Protein AF-A0A8J7NZN4-F1 (afdb_monomer_lite)

Sequence (279 aa):
MSLPDQCLQKDAGLALEKLKEQHEWELESLRETLKGTWTSEREELLKAHQEAIERLVEEITAKIKTETSVELNASFDDKIKCITEEHTNKTEELQKLHSQEKKTLTDNFKETEASLQGKVDVLTAELQVFNELKQRVKESVLTRDLQRNIKDHGSPGSFWEQELNSLLFVIEMKNERIQNFSKKLLQMEALAEKNLSLEDQVKNLLQQNEDLRLRMEKHQTLIQELSREHTRLQESLEKESLLSQRLNQEKEELLYRLVNGDSLPTFHVSPITPELSPR

Radius of gyration: 79.08 Å; chains: 1; bounding box: 159×32×247 Å

Foldseek 3Di:
DDDDPVVVVVVVVVVVVVVVVVVVVVVVVVVVVVVVVVVVVVVVVVVVVVVVVVVVVVVVVVVCVVVVVVVVVVVVVVVVVVVVVVVVVVVVVVVVVVVVVVVVVVVVVVVVVVVVVVVVVVVVVVVVVVVVLVVCLCVDPLVVVVVVCCVVPNDPDDVVVVVSSVVSSVVSVVVVVVVVVVVVVVVVVVVVVVVVVVVVVVVVVVVVVVVVVVVVVVVVVVVVVVVVVVVVVVVVVVVVVVVVVVVVVVVVVVVVCVVVPPDDDDDDDDDDDDDDDDD

InterPro domains:
  IPR051293 Microtubule-associated tumor suppressor/Coiled-coil domain-containing protein 69 [PTHR24200] (8-274)
  IPR060408 MTUS1/CCDC69, second coiled-coil domain [PF27558] (158-227)

Secondary structure (DSSP, 8-state):
----SHHHHHHHHHHHHHHHHHHHHHHHHHHHHHHHHHHHHHHHHHHHHHHHHHHHHHHHHHHHHHHHHHHHHHHHHHHHHHHHHHHHHHHHHHHHHHHHHHHHHHHHHHHHHHHHHHHHHHHHHHHHHHHHHHHHHHH-HHHHHHHHHHHHH----HHHHHHHHHHHHHHHHHHHHHHHHHHHHHHHHHHHHHHHHHHHHHHHHHHHHHHHHHHHHHHHHHHHHHHHHHHHHHHHHHHHHHHHHHHHHHHHHHHHHHHHT---------PPPP-----

Structure (mmCIF, N/CA/C/O backbone):
data_AF-A0A8J7NZN4-F1
#
_entry.id   AF-A0A8J7NZN4-F1
#
loop_
_atom_site.group_PDB
_atom_site.id
_atom_site.type_symbol
_atom_site.label_atom_id
_atom_site.label_alt_id
_atom_site.label_comp_id
_atom_site.label_asym_id
_atom_site.label_entity_id
_atom_site.label_seq_id
_atom_site.pdbx_PDB_ins_code
_atom_site.Cartn_x
_atom_site.Cartn_y
_atom_site.Cartn_z
_atom_site.occupancy
_atom_site.B_iso_or_equiv
_atom_site.auth_seq_id
_atom_site.auth_comp_id
_atom_site.auth_asym_id
_atom_site.auth_atom_id
_atom_site.pdbx_PDB_model_num
ATOM 1 N N . MET A 1 1 ? -99.771 -14.595 140.339 1.00 38.94 1 MET A N 1
ATOM 2 C CA . MET A 1 1 ? -99.041 -15.755 139.781 1.00 38.94 1 MET A CA 1
ATOM 3 C C . MET A 1 1 ? -98.716 -15.446 138.327 1.00 38.94 1 MET A C 1
ATOM 5 O O . MET A 1 1 ? -99.510 -14.775 137.684 1.00 38.94 1 MET A O 1
ATOM 9 N N . SER A 1 2 ? -97.507 -15.809 137.908 1.00 41.38 2 SER A N 1
ATOM 10 C CA . SER A 1 2 ? -96.714 -15.274 136.790 1.00 41.38 2 SER A CA 1
ATOM 11 C C . SER A 1 2 ? -97.234 -15.489 135.357 1.00 41.38 2 SER A C 1
ATOM 13 O O . SER A 1 2 ? -97.867 -16.501 135.089 1.00 41.38 2 SER A O 1
ATOM 15 N N . LEU A 1 3 ? -96.858 -14.531 134.486 1.00 57.16 3 LEU A N 1
ATOM 16 C CA . LEU A 1 3 ? -96.391 -14.589 133.074 1.00 57.16 3 LEU A CA 1
ATOM 17 C C . LEU A 1 3 ? -96.794 -15.795 132.198 1.00 57.16 3 LEU A C 1
ATOM 19 O O . LEU A 1 3 ? -96.550 -16.936 132.585 1.00 57.16 3 LEU A O 1
ATOM 23 N N . PRO A 1 4 ? -97.240 -15.539 130.946 1.00 48.78 4 PRO A N 1
ATOM 24 C CA . PRO A 1 4 ? -96.305 -15.676 129.815 1.00 48.78 4 PRO A CA 1
ATOM 25 C C . PRO A 1 4 ? -96.606 -14.722 128.629 1.00 48.78 4 PRO A C 1
ATOM 27 O O . PRO A 1 4 ? -97.180 -15.142 127.635 1.00 48.78 4 PRO A O 1
ATOM 30 N N . ASP A 1 5 ? -96.199 -13.449 128.699 1.00 46.75 5 ASP A N 1
ATOM 31 C CA . ASP A 1 5 ? -96.361 -12.486 127.575 1.00 46.75 5 ASP A CA 1
ATOM 32 C C . ASP A 1 5 ? -95.024 -11.856 127.120 1.00 46.75 5 ASP A C 1
ATOM 34 O O . ASP A 1 5 ? -94.876 -11.347 126.015 1.00 46.75 5 ASP A O 1
ATOM 38 N N . GLN A 1 6 ? -93.970 -11.992 127.933 1.00 48.22 6 GLN A N 1
ATOM 39 C CA . GLN A 1 6 ? -92.607 -11.572 127.574 1.00 48.22 6 GLN A CA 1
ATOM 40 C C . GLN A 1 6 ? -91.876 -12.558 126.648 1.00 48.22 6 GLN A C 1
ATOM 42 O O . GLN A 1 6 ? -90.778 -12.245 126.191 1.00 48.22 6 GLN A O 1
ATOM 47 N N . CYS A 1 7 ? -92.450 -13.736 126.374 1.00 50.94 7 CYS A N 1
ATOM 48 C CA . CYS A 1 7 ? -91.851 -14.722 125.469 1.00 50.94 7 CYS A CA 1
ATOM 49 C C . CYS A 1 7 ? -92.127 -14.358 124.000 1.00 50.94 7 CYS A C 1
ATOM 51 O O . CYS A 1 7 ? -91.198 -14.247 123.210 1.00 50.94 7 CYS A O 1
ATOM 53 N N . LEU A 1 8 ? -93.378 -14.024 123.662 1.00 51.06 8 LEU A N 1
ATOM 54 C CA . LEU A 1 8 ? -93.808 -13.793 122.276 1.00 51.06 8 LEU A CA 1
ATOM 55 C C . LEU A 1 8 ? -93.262 -12.487 121.668 1.00 51.06 8 LEU A C 1
ATOM 57 O O . LEU A 1 8 ? -92.951 -12.436 120.479 1.00 51.06 8 LEU A O 1
ATOM 61 N N . GLN A 1 9 ? -93.079 -11.438 122.477 1.00 52.31 9 GLN A N 1
ATOM 62 C CA . GLN A 1 9 ? -92.504 -10.165 122.019 1.00 52.31 9 GLN A CA 1
ATOM 63 C C . GLN A 1 9 ? -90.971 -10.227 121.877 1.00 52.31 9 GLN A C 1
ATOM 65 O O . GLN A 1 9 ? -90.397 -9.540 121.031 1.00 52.31 9 GLN A O 1
ATOM 70 N N . LYS A 1 10 ? -90.313 -11.106 122.651 1.00 56.94 10 LYS A N 1
ATOM 71 C CA . LYS A 1 10 ? -88.909 -11.488 122.443 1.00 56.94 10 LYS A CA 1
ATOM 72 C C . LYS A 1 10 ? -88.744 -12.313 121.171 1.00 56.94 10 LYS A C 1
ATOM 74 O O . LYS A 1 10 ? -87.803 -12.057 120.433 1.00 56.94 10 LYS A O 1
ATOM 79 N N . ASP A 1 11 ? -89.664 -13.235 120.892 1.00 57.44 11 ASP A N 1
ATOM 80 C CA . ASP A 1 11 ? -89.603 -14.113 119.718 1.00 57.44 11 ASP A CA 1
ATOM 81 C C . ASP A 1 11 ? -89.799 -13.349 118.394 1.00 57.44 11 ASP A C 1
ATOM 83 O O . ASP A 1 11 ? -89.070 -13.594 117.434 1.00 57.44 11 ASP A O 1
ATOM 87 N N . ALA A 1 12 ? -90.704 -12.362 118.346 1.00 61.47 12 ALA A N 1
ATOM 88 C CA . ALA A 1 12 ? -90.881 -11.490 117.176 1.00 61.47 12 ALA A CA 1
ATOM 89 C C . ALA A 1 12 ? -89.693 -10.529 116.953 1.00 61.47 12 ALA A C 1
ATOM 91 O O . ALA A 1 12 ? -89.287 -10.304 115.813 1.00 61.47 12 ALA A O 1
ATOM 92 N N . GLY A 1 13 ? -89.101 -9.996 118.032 1.00 68.75 13 GLY A N 1
ATOM 93 C CA . GLY A 1 13 ? -87.879 -9.185 117.965 1.00 68.75 13 GLY A CA 1
ATOM 94 C C . GLY A 1 13 ? -86.652 -9.999 117.539 1.00 68.75 13 GLY A C 1
ATOM 95 O O . GLY A 1 13 ? -85.878 -9.549 116.703 1.00 68.75 13 GLY A O 1
ATOM 96 N N . LEU A 1 14 ? -86.525 -11.234 118.035 1.00 73.12 14 LEU A N 1
ATOM 97 C CA . LEU A 1 14 ? -85.499 -12.193 117.614 1.00 73.12 14 LEU A CA 1
ATOM 98 C C . LEU A 1 14 ? -85.650 -12.596 116.139 1.00 73.12 14 LEU A C 1
ATOM 100 O O . LEU A 1 14 ? -84.645 -12.802 115.467 1.00 73.12 14 LEU A O 1
ATOM 104 N N . ALA A 1 15 ? -86.877 -12.712 115.622 1.00 75.50 15 ALA A N 1
ATOM 105 C CA . ALA A 1 15 ? -87.125 -13.008 114.211 1.00 75.50 15 ALA A CA 1
ATOM 106 C C . ALA A 1 15 ? -86.806 -11.817 113.287 1.00 75.50 15 ALA A C 1
ATOM 108 O O . ALA A 1 15 ? -86.252 -12.021 112.209 1.00 75.50 15 ALA A O 1
ATOM 109 N N . LEU A 1 16 ? -87.113 -10.584 113.711 1.00 79.69 16 LEU A N 1
ATOM 110 C CA . LEU A 1 16 ? -86.772 -9.362 112.975 1.00 79.69 16 LEU A CA 1
ATOM 111 C C . LEU A 1 16 ? -85.255 -9.122 112.942 1.00 79.69 16 LEU A C 1
ATOM 113 O O . LEU A 1 16 ? -84.722 -8.781 111.890 1.00 79.69 16 LEU A O 1
ATOM 117 N N . GLU A 1 17 ? -84.563 -9.341 114.064 1.00 80.50 17 GLU A N 1
ATOM 118 C CA . GLU A 1 17 ? -83.102 -9.220 114.136 1.00 80.50 17 GLU A CA 1
ATOM 119 C C . GLU A 1 17 ? -82.424 -10.286 113.267 1.00 80.50 17 GLU A C 1
ATOM 121 O O . GLU A 1 17 ? -81.554 -9.952 112.474 1.00 80.50 17 GLU A O 1
ATOM 126 N N . LYS A 1 18 ? -82.906 -11.538 113.293 1.00 82.94 18 LYS A N 1
ATOM 127 C CA . LYS A 1 18 ? -82.438 -12.595 112.377 1.00 82.94 18 LYS A CA 1
ATOM 128 C C . LYS A 1 18 ? -82.656 -12.249 110.905 1.00 82.94 18 LYS A C 1
ATOM 130 O O . LYS A 1 18 ? -81.788 -12.522 110.086 1.00 82.94 18 LYS A O 1
ATOM 135 N N . LEU A 1 19 ? -83.801 -11.659 110.551 1.00 85.75 19 LEU A N 1
ATOM 136 C CA . LEU A 1 19 ? -84.081 -11.233 109.174 1.00 85.75 19 LEU A CA 1
ATOM 137 C C . LEU A 1 19 ? -83.163 -10.078 108.746 1.00 85.75 19 LEU A C 1
ATOM 139 O O . LEU A 1 19 ? -82.723 -10.024 107.601 1.00 85.75 19 LEU A O 1
ATOM 143 N N . LYS A 1 20 ? -82.864 -9.159 109.666 1.00 87.31 20 LYS A N 1
ATOM 144 C CA . LYS A 1 20 ? -81.938 -8.050 109.441 1.00 87.31 20 LYS A CA 1
ATOM 145 C C . LYS A 1 20 ? -80.501 -8.546 109.277 1.00 87.31 20 LYS A C 1
ATOM 147 O O . LYS A 1 20 ? -79.861 -8.161 108.307 1.00 87.31 20 LYS A O 1
ATOM 152 N N . GLU A 1 21 ? -80.038 -9.441 110.147 1.00 87.62 21 GLU A N 1
ATOM 153 C CA . GLU A 1 21 ? -78.744 -10.124 110.017 1.00 87.62 21 GLU A CA 1
ATOM 154 C C . GLU A 1 21 ? -78.655 -10.898 108.696 1.00 87.62 21 GLU A C 1
ATOM 156 O O . GLU A 1 21 ? -77.623 -10.871 108.030 1.00 87.62 21 GLU A O 1
ATOM 161 N N . GLN A 1 22 ? -79.748 -11.541 108.273 1.00 88.50 22 GLN A N 1
ATOM 162 C CA . GLN A 1 22 ? -79.803 -12.261 107.005 1.00 88.50 22 GLN A CA 1
ATOM 163 C C . GLN A 1 22 ? -79.715 -11.321 105.795 1.00 88.50 22 GLN A C 1
ATOM 165 O O . GLN A 1 22 ? -78.926 -11.580 104.893 1.00 88.50 22 GLN A O 1
ATOM 170 N N . HIS A 1 23 ? -80.439 -10.198 105.790 1.00 87.69 23 HIS A N 1
ATOM 171 C CA . HIS A 1 23 ? -80.301 -9.187 104.737 1.00 87.69 23 HIS A CA 1
ATOM 172 C C . HIS A 1 23 ? -78.931 -8.495 104.752 1.00 87.69 23 HIS A C 1
ATOM 174 O O . HIS A 1 23 ? -78.402 -8.180 103.690 1.00 87.69 23 HIS A O 1
ATOM 180 N N . GLU A 1 24 ? -78.344 -8.238 105.924 1.00 90.75 24 GLU A N 1
ATOM 181 C CA . GLU A 1 24 ? -76.989 -7.687 106.040 1.00 90.75 24 GLU A CA 1
ATOM 182 C C . GLU A 1 24 ? -75.955 -8.669 105.480 1.00 90.75 24 GLU A C 1
ATOM 184 O O . GLU A 1 24 ? -75.085 -8.264 104.710 1.00 90.75 24 GLU A O 1
ATOM 189 N N . TRP A 1 25 ? -76.101 -9.962 105.775 1.00 92.88 25 TRP A N 1
ATOM 190 C CA . TRP A 1 25 ? -75.264 -11.013 105.204 1.00 92.88 25 TRP A CA 1
ATOM 191 C C . TRP A 1 25 ? -75.452 -11.150 103.686 1.00 92.88 25 TRP A C 1
ATOM 193 O O . TRP A 1 25 ? -74.467 -11.251 102.959 1.00 92.88 25 TRP A O 1
ATOM 203 N N . GLU A 1 26 ? -76.689 -11.099 103.182 1.00 91.75 26 GLU A N 1
ATOM 204 C CA . GLU A 1 26 ? -76.990 -11.128 101.743 1.00 91.75 26 GLU A CA 1
ATOM 205 C C . GLU A 1 26 ? -76.437 -9.893 101.018 1.00 91.75 26 GLU A C 1
ATOM 207 O O . GLU A 1 26 ? -75.851 -10.023 99.944 1.00 91.75 26 GLU A O 1
ATOM 212 N N . LEU A 1 27 ? -76.560 -8.697 101.605 1.00 92.00 27 LEU A N 1
ATOM 213 C CA . LEU A 1 27 ? -75.983 -7.465 101.061 1.00 92.00 27 LEU A CA 1
ATOM 214 C C . LEU A 1 27 ? -74.457 -7.514 101.042 1.00 92.00 27 LEU A C 1
ATOM 216 O O . LEU A 1 27 ? -73.858 -7.072 100.064 1.00 92.00 27 LEU A O 1
ATOM 220 N N . GLU A 1 28 ? -73.825 -8.030 102.094 1.00 92.69 28 GLU A N 1
ATOM 221 C CA . GLU A 1 28 ? -72.370 -8.177 102.146 1.00 92.69 28 GLU A CA 1
ATOM 222 C C . GLU A 1 28 ? -71.886 -9.236 101.147 1.00 92.69 28 GLU A C 1
ATOM 224 O O . GLU A 1 28 ? -70.935 -9.002 100.403 1.00 92.69 28 GLU A O 1
ATOM 229 N N . SER A 1 29 ? -72.605 -10.355 101.030 1.00 92.62 29 SER A N 1
ATOM 230 C CA . SER A 1 29 ? -72.350 -11.388 100.023 1.00 92.62 29 SER A CA 1
ATOM 231 C C . SER A 1 29 ? -72.483 -10.840 98.596 1.00 92.62 29 SER A C 1
ATOM 233 O O . SER A 1 29 ? -71.616 -11.082 97.753 1.00 92.62 29 SER A O 1
ATOM 235 N N . LEU A 1 30 ? -73.516 -10.038 98.319 1.00 93.25 30 LEU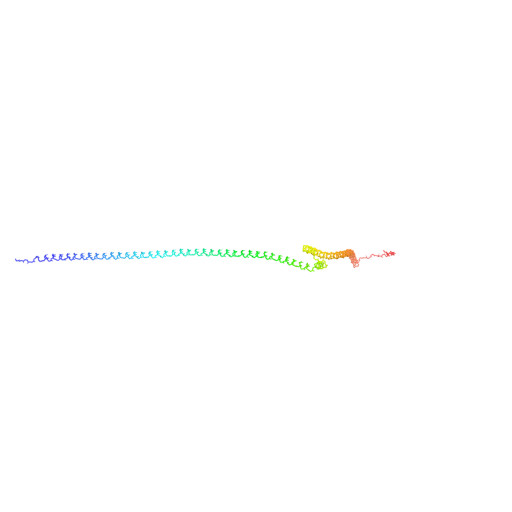 A N 1
ATOM 236 C CA . LEU A 1 30 ? -73.703 -9.371 97.027 1.00 93.25 30 LEU A CA 1
ATOM 237 C C . LEU A 1 30 ? -72.620 -8.321 96.749 1.00 93.25 30 LEU A C 1
ATOM 239 O O . LEU A 1 30 ? -72.149 -8.219 95.620 1.00 93.25 30 LEU A O 1
ATOM 243 N N . ARG A 1 31 ? -72.188 -7.550 97.755 1.00 94.62 31 ARG A N 1
ATOM 244 C CA . ARG A 1 31 ? -71.075 -6.596 97.605 1.00 94.62 31 ARG A CA 1
ATOM 245 C C . ARG A 1 31 ? -69.773 -7.308 97.278 1.00 94.62 31 ARG A C 1
ATOM 247 O O . ARG A 1 31 ? -69.064 -6.868 96.376 1.00 94.62 31 ARG A O 1
ATOM 254 N N . GLU A 1 32 ? -69.469 -8.392 97.983 1.00 93.56 32 GLU A N 1
ATOM 255 C CA . GLU A 1 32 ? -68.224 -9.129 97.786 1.00 93.56 32 GLU A CA 1
ATOM 256 C C . GLU A 1 32 ? -68.219 -9.863 96.440 1.00 93.56 32 GLU A C 1
ATOM 258 O O . GLU A 1 32 ? -67.230 -9.802 95.711 1.00 93.56 32 GLU A O 1
ATOM 263 N N . THR A 1 33 ? -69.346 -10.465 96.044 1.00 94.38 33 THR A N 1
ATOM 264 C CA . THR A 1 33 ? -69.490 -11.071 94.709 1.00 94.38 33 THR A CA 1
ATOM 265 C C . THR A 1 33 ? -69.392 -10.030 93.598 1.00 94.38 33 THR A C 1
ATOM 267 O O . THR A 1 33 ? -68.615 -10.240 92.671 1.00 94.38 33 THR A O 1
ATOM 270 N N . LEU A 1 34 ? -70.079 -8.885 93.704 1.00 94.75 34 LEU A N 1
ATOM 271 C CA . LEU A 1 34 ? -70.003 -7.803 92.714 1.00 94.75 34 LEU A CA 1
ATOM 272 C C . LEU A 1 34 ? -68.583 -7.233 92.598 1.00 94.75 34 LEU A C 1
ATOM 274 O O . LEU A 1 34 ? -68.098 -6.969 91.498 1.00 94.75 34 LEU A O 1
ATOM 278 N N . LYS A 1 35 ? -67.902 -7.046 93.733 1.00 95.50 35 LYS A N 1
ATOM 279 C CA . LYS A 1 35 ? -66.514 -6.585 93.777 1.00 95.50 35 LYS A CA 1
ATOM 280 C C . LYS A 1 35 ? -65.590 -7.597 93.108 1.00 95.50 35 LYS A C 1
ATOM 282 O O . LYS A 1 35 ? -64.793 -7.182 92.275 1.00 95.50 35 LYS A O 1
ATOM 287 N N . GLY A 1 36 ? -65.746 -8.888 93.408 1.00 94.75 36 GLY A N 1
ATOM 288 C CA . GLY A 1 36 ? -65.001 -9.979 92.779 1.00 94.75 36 GLY A CA 1
ATOM 289 C C . GLY A 1 36 ? -65.218 -10.053 91.265 1.00 94.75 36 GLY A C 1
ATOM 290 O O . GLY A 1 36 ? -64.247 -10.111 90.508 1.00 94.75 36 GLY A O 1
ATOM 291 N N . THR A 1 37 ? -66.473 -9.971 90.806 1.00 93.88 37 THR A N 1
ATOM 292 C CA . THR A 1 37 ? -66.797 -9.955 89.370 1.00 93.88 37 THR A CA 1
ATOM 293 C C . THR A 1 37 ? -66.240 -8.715 88.681 1.00 93.88 37 THR A C 1
ATOM 295 O O . THR A 1 37 ? -65.642 -8.838 87.619 1.00 93.88 37 THR A O 1
ATOM 298 N N . TRP A 1 38 ? -66.348 -7.535 89.302 1.00 95.38 38 TRP A N 1
ATOM 299 C CA . TRP A 1 38 ? -65.802 -6.293 88.750 1.00 95.38 38 TRP A CA 1
ATOM 300 C C . TRP A 1 38 ? -64.272 -6.317 88.680 1.00 95.38 38 TRP A C 1
ATOM 302 O O . TRP A 1 38 ? -63.695 -5.878 87.687 1.00 95.38 38 TRP A O 1
ATOM 312 N N . THR A 1 39 ? -63.591 -6.844 89.705 1.00 95.19 39 THR A N 1
ATOM 313 C CA . THR A 1 39 ? -62.129 -6.995 89.672 1.00 95.19 39 THR A CA 1
ATOM 314 C C . THR A 1 39 ? -61.690 -7.983 88.597 1.00 95.19 39 THR A C 1
ATOM 316 O O . THR A 1 39 ? -60.747 -7.670 87.876 1.00 95.19 39 THR A O 1
ATOM 319 N N . SER A 1 40 ? -62.401 -9.108 88.440 1.00 95.44 40 SER A N 1
ATOM 320 C CA . SER A 1 40 ? -62.121 -10.108 87.399 1.00 95.44 40 SER A CA 1
ATOM 321 C C . SER A 1 40 ? -62.296 -9.516 86.003 1.00 95.44 40 SER A C 1
ATOM 323 O O . SER A 1 40 ? -61.378 -9.574 85.193 1.00 95.44 40 SER A O 1
ATOM 325 N N . GLU A 1 41 ? -63.433 -8.866 85.736 1.00 95.88 41 GLU A N 1
ATOM 326 C CA . GLU A 1 41 ? -63.727 -8.252 84.436 1.00 95.88 41 GLU A CA 1
ATOM 327 C C . GLU A 1 41 ? -62.733 -7.126 84.105 1.00 95.88 41 GLU A C 1
ATOM 329 O O . GLU A 1 41 ? -62.267 -7.006 82.971 1.00 95.88 41 GLU A O 1
ATOM 334 N N . ARG A 1 42 ? -62.326 -6.331 85.106 1.00 96.56 42 ARG A N 1
ATOM 335 C CA . ARG A 1 42 ? -61.290 -5.303 84.936 1.00 96.56 42 ARG A CA 1
ATOM 336 C C . ARG A 1 42 ? -59.929 -5.908 84.593 1.00 96.56 42 ARG A C 1
ATOM 338 O O . ARG A 1 42 ? -59.234 -5.367 83.736 1.00 96.56 42 ARG A O 1
ATOM 345 N N . GLU A 1 43 ? -59.524 -6.979 85.270 1.00 96.38 43 GLU A N 1
ATOM 346 C CA . GLU A 1 43 ? -58.256 -7.670 85.004 1.00 96.38 43 GLU A CA 1
ATOM 347 C C . GLU A 1 43 ? -58.253 -8.344 83.631 1.00 96.38 43 GLU A C 1
ATOM 349 O O . GLU A 1 43 ? -57.279 -8.208 82.891 1.00 96.38 43 GLU A O 1
ATOM 354 N N . GLU A 1 44 ? -59.353 -8.993 83.251 1.00 96.62 44 GLU A N 1
ATOM 355 C CA . GLU A 1 44 ? -59.538 -9.579 81.922 1.00 96.62 44 GLU A CA 1
ATOM 356 C C . GLU A 1 44 ? -59.463 -8.517 80.821 1.00 96.62 44 GLU A C 1
ATOM 358 O O . GLU A 1 44 ? -58.741 -8.703 79.841 1.00 96.62 44 GLU A O 1
ATOM 363 N N . LEU A 1 45 ? -60.135 -7.373 80.996 1.00 97.06 45 LEU A N 1
ATOM 364 C CA . LEU A 1 45 ? -60.099 -6.276 80.030 1.00 97.06 45 LEU A CA 1
ATOM 365 C C . LEU A 1 45 ? -58.695 -5.667 79.905 1.00 97.06 45 LEU A C 1
ATOM 367 O O . LEU A 1 45 ? -58.224 -5.419 78.794 1.00 97.06 45 LEU A O 1
ATOM 371 N N . LEU A 1 46 ? -58.003 -5.445 81.029 1.00 96.88 46 LEU A N 1
ATOM 372 C CA . LEU A 1 46 ? -56.620 -4.955 81.029 1.00 96.88 46 LEU A CA 1
ATOM 373 C C . LEU A 1 46 ? -55.682 -5.936 80.324 1.00 96.88 46 LEU A C 1
ATOM 375 O O . LEU A 1 46 ? -54.856 -5.515 79.515 1.00 96.88 46 LEU A O 1
ATOM 379 N N . LYS A 1 47 ? -55.839 -7.236 80.587 1.00 97.19 47 LYS A N 1
ATOM 380 C CA . LYS A 1 47 ? -55.061 -8.289 79.936 1.00 97.19 47 LYS A CA 1
ATOM 381 C C . LYS A 1 47 ? -55.329 -8.333 78.431 1.00 97.19 47 LYS A C 1
ATOM 383 O O . LYS A 1 47 ? -54.383 -8.321 77.651 1.00 97.19 47 LYS A O 1
ATOM 388 N N . ALA A 1 48 ? -56.594 -8.292 78.014 1.00 96.81 48 ALA A N 1
ATOM 389 C CA . ALA A 1 48 ? -56.969 -8.279 76.602 1.00 96.81 48 ALA A CA 1
ATOM 390 C C . ALA A 1 48 ? -56.420 -7.044 75.864 1.00 96.81 48 ALA A C 1
ATOM 392 O O . ALA A 1 48 ? -55.949 -7.154 74.729 1.00 96.81 48 ALA A O 1
ATOM 393 N N . HIS A 1 49 ? -56.440 -5.868 76.503 1.00 96.62 49 HIS A N 1
ATOM 394 C CA . HIS A 1 49 ? -55.821 -4.661 75.953 1.00 96.62 49 HIS A CA 1
ATOM 395 C C . HIS A 1 49 ? -54.303 -4.784 75.843 1.00 96.62 49 HIS A C 1
ATOM 397 O O . HIS A 1 49 ? -53.751 -4.417 74.806 1.00 96.62 49 HIS A O 1
ATOM 403 N N . GLN A 1 50 ? -53.638 -5.316 76.869 1.00 97.38 50 GLN A N 1
ATOM 404 C CA . GLN A 1 50 ? -52.195 -5.540 76.850 1.00 97.38 50 GLN A CA 1
ATOM 405 C C . GLN A 1 50 ? -51.800 -6.481 75.702 1.00 97.38 50 GLN A C 1
ATOM 407 O O . GLN A 1 50 ? -50.949 -6.130 74.890 1.00 97.38 50 GLN A O 1
ATOM 412 N N . GLU A 1 51 ? -52.497 -7.609 75.553 1.00 96.88 51 GLU A N 1
ATOM 413 C CA . GLU A 1 51 ? -52.283 -8.562 74.456 1.00 96.88 51 GLU A CA 1
ATOM 414 C C . GLU A 1 51 ? -52.575 -7.946 73.076 1.00 96.88 51 GLU A C 1
ATOM 416 O O . GLU A 1 51 ? -51.932 -8.284 72.082 1.00 96.88 51 GLU A O 1
ATOM 421 N N . ALA A 1 52 ? -53.561 -7.047 72.969 1.00 97.25 52 ALA A N 1
ATOM 422 C CA . ALA A 1 52 ? -53.845 -6.337 71.722 1.00 97.25 52 ALA A CA 1
ATOM 423 C C . ALA A 1 52 ? -52.734 -5.344 71.351 1.00 97.25 52 ALA A C 1
ATOM 425 O O . ALA A 1 52 ? -52.370 -5.251 70.178 1.00 97.25 52 ALA A O 1
ATOM 426 N N . ILE A 1 53 ? -52.185 -4.627 72.338 1.00 97.38 53 ILE A N 1
ATOM 427 C CA . ILE A 1 53 ? -51.055 -3.713 72.144 1.00 97.38 53 ILE A CA 1
ATOM 428 C C . ILE A 1 53 ? -49.805 -4.499 71.745 1.00 97.38 53 ILE A C 1
ATOM 430 O O . ILE A 1 53 ? -49.149 -4.123 70.779 1.00 97.38 53 ILE A O 1
ATOM 434 N N . GLU A 1 54 ? -49.499 -5.601 72.432 1.00 97.31 54 GLU A N 1
ATOM 435 C CA . GLU A 1 54 ? -48.355 -6.464 72.111 1.00 97.31 54 GLU A CA 1
ATOM 436 C C . GLU A 1 54 ? -48.441 -6.993 70.675 1.00 97.31 54 GLU A C 1
ATOM 438 O O . GLU A 1 54 ? -47.490 -6.830 69.911 1.00 97.31 54 GLU A O 1
ATOM 443 N N . ARG A 1 55 ? -49.612 -7.493 70.253 1.00 97.69 55 ARG A N 1
ATOM 444 C CA . ARG A 1 55 ? -49.839 -7.928 68.864 1.00 97.69 55 ARG A CA 1
ATOM 445 C C . ARG A 1 55 ? -49.625 -6.811 67.843 1.00 97.69 55 ARG A C 1
ATOM 447 O O . ARG A 1 55 ? -48.988 -7.038 66.819 1.00 97.69 55 ARG A O 1
ATOM 454 N N . LEU A 1 56 ? -50.133 -5.606 68.112 1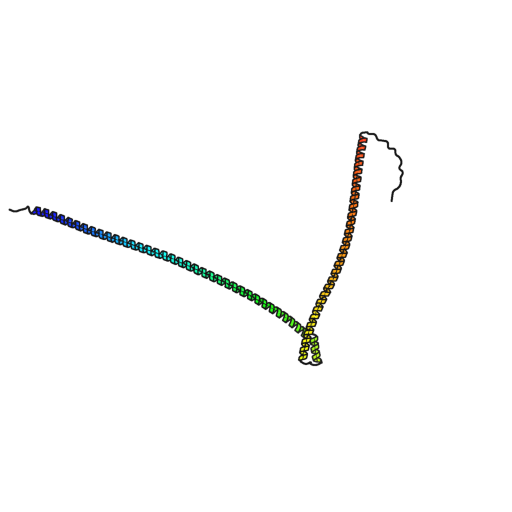.00 97.75 56 LEU A N 1
ATOM 455 C CA . LEU A 1 56 ? -49.934 -4.446 67.234 1.00 97.75 56 LEU A CA 1
ATOM 456 C C . LEU A 1 56 ? -48.458 -4.044 67.145 1.00 97.75 56 LEU A C 1
ATOM 458 O O . LEU A 1 56 ? -47.970 -3.726 66.062 1.00 97.75 56 LEU A O 1
ATOM 462 N N . VAL A 1 57 ? -47.735 -4.063 68.267 1.00 97.88 57 VAL A N 1
ATOM 463 C CA . VAL A 1 57 ? -46.299 -3.761 68.299 1.00 97.88 57 VAL A CA 1
ATOM 464 C C . VAL A 1 57 ? -45.519 -4.797 67.495 1.00 97.88 57 VAL A C 1
ATOM 466 O O . VAL A 1 57 ? -44.663 -4.414 66.697 1.00 97.88 57 VAL A O 1
ATOM 469 N N . GLU A 1 58 ? -45.823 -6.084 67.651 1.00 97.19 58 GLU A N 1
ATOM 470 C CA . GLU A 1 58 ? -45.198 -7.160 66.877 1.00 97.19 58 GLU A CA 1
ATOM 471 C C . GLU A 1 58 ? -45.473 -7.015 65.376 1.00 97.19 58 GLU A C 1
ATOM 473 O O . GLU A 1 58 ? -44.540 -7.099 64.577 1.00 97.19 58 GLU A O 1
ATOM 478 N N . GLU A 1 59 ? -46.718 -6.724 64.989 1.00 97.69 59 GLU A N 1
ATOM 479 C CA . GLU A 1 59 ? -47.114 -6.518 63.592 1.00 97.69 59 GLU A CA 1
ATOM 480 C C . GLU A 1 59 ? -46.394 -5.318 62.963 1.00 97.69 59 GLU A C 1
ATOM 482 O O . GLU A 1 59 ? -45.798 -5.439 61.889 1.00 97.69 59 GLU A O 1
ATOM 487 N N . ILE A 1 60 ? -46.385 -4.169 63.646 1.00 97.25 60 ILE A N 1
ATOM 488 C CA . ILE A 1 60 ? -45.692 -2.963 63.176 1.00 97.25 60 ILE A CA 1
ATOM 489 C C . ILE A 1 60 ? -44.186 -3.219 63.084 1.00 97.25 60 ILE A C 1
ATOM 491 O O . ILE A 1 60 ? -43.561 -2.863 62.085 1.00 97.25 60 ILE A O 1
ATOM 495 N N . THR A 1 61 ? -43.596 -3.872 64.087 1.00 97.12 61 THR A N 1
ATOM 496 C CA . THR A 1 61 ? -42.161 -4.189 64.094 1.00 97.12 61 THR A CA 1
ATOM 497 C C . THR A 1 61 ? -41.800 -5.139 62.954 1.00 97.12 61 THR A C 1
ATOM 499 O O . THR A 1 61 ? -40.796 -4.926 62.270 1.00 97.12 61 THR A O 1
ATOM 502 N N . ALA A 1 62 ? -42.625 -6.160 62.704 1.00 97.19 62 ALA A N 1
ATOM 503 C CA . ALA A 1 62 ? -42.452 -7.070 61.580 1.00 97.19 62 ALA A CA 1
ATOM 504 C C . ALA A 1 62 ? -42.546 -6.320 60.246 1.00 97.19 62 ALA A C 1
ATOM 506 O O . ALA A 1 62 ? -41.654 -6.462 59.410 1.00 97.19 62 ALA A O 1
ATOM 507 N N . LYS A 1 63 ? -43.561 -5.463 60.076 1.00 97.56 63 LYS A N 1
ATOM 508 C CA . LYS A 1 63 ? -43.760 -4.679 58.854 1.00 97.56 63 LYS A CA 1
ATOM 509 C C . LYS A 1 63 ? -42.584 -3.745 58.577 1.00 97.56 63 LYS A C 1
ATOM 511 O O . LYS A 1 63 ? -42.000 -3.830 57.498 1.00 97.56 63 LYS A O 1
ATOM 516 N N . ILE A 1 64 ? -42.159 -2.960 59.571 1.00 97.69 64 ILE A N 1
ATOM 517 C CA . ILE A 1 64 ? -40.982 -2.084 59.466 1.00 97.69 64 ILE A CA 1
ATOM 518 C C . ILE A 1 64 ? -39.744 -2.900 59.087 1.00 97.69 64 ILE A C 1
ATOM 520 O O . ILE A 1 64 ? -39.015 -2.519 58.174 1.00 97.69 64 ILE A O 1
ATOM 524 N N . LYS A 1 65 ? -39.504 -4.048 59.734 1.00 97.44 65 LYS A N 1
ATOM 525 C CA . LYS A 1 65 ? -38.359 -4.914 59.414 1.00 97.44 65 LYS A CA 1
ATOM 526 C C . LYS A 1 65 ? -38.411 -5.432 57.975 1.00 97.44 65 LYS A C 1
ATOM 528 O O . LYS A 1 65 ? -37.377 -5.487 57.314 1.00 97.44 65 LYS A O 1
ATOM 533 N N . THR A 1 66 ? -39.591 -5.809 57.482 1.00 96.88 66 THR A N 1
ATOM 534 C CA . THR A 1 66 ? -39.743 -6.263 56.094 1.00 96.88 66 THR A CA 1
ATOM 535 C C . THR A 1 66 ? -39.543 -5.136 55.086 1.00 96.88 66 THR A C 1
ATOM 537 O O . THR A 1 66 ? -38.761 -5.311 54.157 1.00 96.88 66 THR A O 1
ATOM 540 N N . GLU A 1 67 ? -40.165 -3.971 55.286 1.00 96.75 67 GLU A N 1
ATOM 541 C CA . GLU A 1 67 ? -40.051 -2.823 54.376 1.00 96.75 67 GLU A CA 1
ATOM 542 C C . GLU A 1 67 ? -38.613 -2.300 54.332 1.00 96.75 67 GLU A C 1
ATOM 544 O O . GLU A 1 67 ? -38.032 -2.197 53.254 1.00 96.75 67 GLU A O 1
ATOM 549 N N . THR A 1 68 ? -37.985 -2.101 55.495 1.00 96.50 68 THR A N 1
ATOM 550 C CA . THR A 1 68 ? -36.576 -1.677 55.575 1.00 96.50 68 THR A CA 1
ATOM 551 C C . THR A 1 68 ? -35.630 -2.683 54.923 1.00 96.50 68 THR A C 1
ATOM 553 O O . THR A 1 68 ? -34.693 -2.281 54.237 1.00 96.50 68 THR A O 1
ATOM 556 N N . SER A 1 69 ? -35.870 -3.991 55.077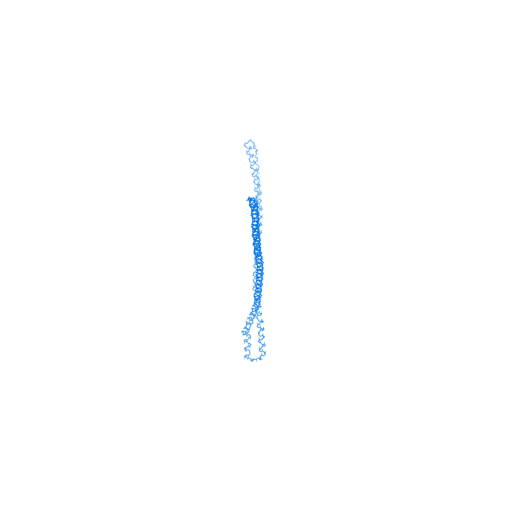 1.00 96.75 69 SER A N 1
ATOM 557 C CA . SER A 1 69 ? -35.065 -5.015 54.404 1.00 96.75 69 SER A CA 1
ATOM 558 C C . SER A 1 69 ? -35.242 -4.991 52.885 1.00 96.75 69 SER A C 1
ATOM 560 O O . SER A 1 69 ? -34.269 -5.219 52.171 1.00 96.75 69 SER A O 1
ATOM 562 N N . VAL A 1 70 ? -36.456 -4.746 52.386 1.00 97.38 70 VAL A N 1
ATOM 563 C CA . VAL A 1 70 ? -36.738 -4.670 50.945 1.00 97.38 70 VAL A CA 1
ATOM 564 C C . VAL A 1 70 ? -36.105 -3.420 50.335 1.00 97.38 70 VAL A C 1
ATOM 566 O O . VAL A 1 70 ? -35.416 -3.532 49.324 1.00 97.38 70 VAL A O 1
ATOM 569 N N . GLU A 1 71 ? -36.272 -2.254 50.961 1.00 97.25 71 GLU A N 1
ATOM 570 C CA . GLU A 1 71 ? -35.666 -0.995 50.505 1.00 97.25 71 GLU A CA 1
ATOM 571 C C . GLU A 1 71 ? -34.137 -1.066 50.502 1.00 97.25 71 GLU A C 1
ATOM 573 O O . GLU A 1 71 ? -33.487 -0.653 49.537 1.00 97.25 71 GLU A O 1
ATOM 578 N N . LEU A 1 72 ? -33.550 -1.630 51.562 1.00 97.19 72 LEU A N 1
ATOM 579 C CA . LEU A 1 72 ? -32.105 -1.776 51.668 1.00 97.19 72 LEU A CA 1
ATOM 580 C C . LEU A 1 72 ? -31.559 -2.739 50.603 1.00 97.19 72 LEU A C 1
ATOM 582 O O . LEU A 1 72 ? -30.557 -2.423 49.962 1.00 97.19 72 LEU A O 1
ATOM 586 N N . ASN A 1 73 ? -32.236 -3.868 50.368 1.00 97.19 73 ASN A N 1
ATOM 587 C CA . ASN A 1 73 ? -31.861 -4.807 49.309 1.00 97.19 73 ASN A CA 1
ATOM 588 C C . ASN A 1 73 ? -31.972 -4.171 47.919 1.00 97.19 73 ASN A C 1
ATOM 590 O O . ASN A 1 73 ? -31.029 -4.277 47.143 1.00 97.19 73 ASN A O 1
ATOM 594 N N . ALA A 1 74 ? -33.057 -3.447 47.626 1.00 97.56 74 ALA A N 1
ATOM 595 C CA . ALA A 1 74 ? -33.211 -2.740 46.355 1.00 97.56 74 ALA A CA 1
ATOM 596 C C . ALA A 1 74 ? -32.094 -1.701 46.142 1.00 97.56 74 ALA A C 1
ATOM 598 O O . ALA A 1 74 ? -31.486 -1.646 45.074 1.00 97.56 74 ALA A O 1
ATOM 599 N N . SER A 1 75 ? -31.747 -0.935 47.184 1.00 97.75 75 SER A N 1
ATOM 600 C CA . SER A 1 75 ? -30.632 0.019 47.127 1.00 97.75 75 SER A CA 1
ATOM 601 C C . SER A 1 75 ? -29.285 -0.665 46.876 1.00 97.75 75 SER A C 1
ATOM 603 O O . SER A 1 75 ? -28.446 -0.126 46.148 1.00 97.75 75 SER A O 1
ATOM 605 N N . PHE A 1 76 ? -29.047 -1.835 47.475 1.00 97.88 76 PHE A N 1
ATOM 606 C CA . PHE A 1 76 ? -27.831 -2.605 47.220 1.00 97.88 76 PHE A CA 1
ATOM 607 C C . PHE A 1 76 ? -27.795 -3.176 45.805 1.00 97.88 76 PHE A C 1
ATOM 609 O O . PHE A 1 76 ? -26.757 -3.059 45.155 1.00 97.88 76 PHE A O 1
ATOM 616 N N . ASP A 1 77 ? -28.905 -3.712 45.303 1.00 98.19 77 ASP A N 1
ATOM 617 C CA . ASP A 1 77 ? -29.000 -4.231 43.938 1.00 98.19 77 ASP A CA 1
ATOM 618 C C . ASP A 1 77 ? -28.723 -3.137 42.900 1.00 98.19 77 ASP A C 1
ATOM 620 O O . ASP A 1 77 ? -27.968 -3.363 41.952 1.00 98.19 77 ASP A O 1
ATOM 624 N N . ASP A 1 78 ? -29.259 -1.931 43.095 1.00 98.06 78 ASP A N 1
ATOM 625 C CA . ASP A 1 78 ? -29.012 -0.798 42.197 1.00 98.06 78 ASP A CA 1
ATOM 626 C C . ASP A 1 78 ? -27.549 -0.335 42.237 1.00 98.06 78 ASP A C 1
ATOM 628 O O . ASP A 1 78 ? -26.949 -0.068 41.192 1.00 98.06 78 ASP A O 1
ATOM 632 N N . LYS A 1 79 ? -26.930 -0.298 43.426 1.00 98.12 79 LYS A N 1
ATOM 633 C CA . LYS A 1 79 ? -25.495 0.012 43.562 1.00 98.12 79 LYS A CA 1
ATOM 634 C C . LYS A 1 79 ? -24.623 -1.040 42.891 1.00 98.12 79 LYS A C 1
ATOM 636 O O . LYS A 1 79 ? -23.669 -0.675 42.208 1.00 98.12 79 LYS A O 1
ATOM 641 N N . ILE A 1 80 ? -24.942 -2.323 43.070 1.00 98.06 80 ILE A N 1
ATOM 642 C CA . ILE A 1 80 ? -24.219 -3.423 42.426 1.00 98.06 80 ILE A CA 1
ATOM 643 C C . ILE A 1 80 ? -24.329 -3.280 40.912 1.00 98.06 80 ILE A C 1
ATOM 645 O O . ILE A 1 80 ? -23.296 -3.282 40.250 1.00 98.06 80 ILE A O 1
ATOM 649 N N . LYS A 1 81 ? -25.536 -3.072 40.371 1.00 98.38 81 LYS A N 1
ATOM 650 C CA . LYS A 1 81 ? -25.747 -2.871 38.929 1.00 98.38 81 LYS A CA 1
ATOM 651 C C . LYS A 1 81 ? -24.923 -1.706 38.386 1.00 98.38 81 LYS A C 1
ATOM 653 O O . LYS A 1 81 ? -24.172 -1.901 37.434 1.00 98.38 81 LYS A O 1
ATOM 658 N N . CYS A 1 82 ? -24.997 -0.540 39.027 1.00 98.00 82 CYS A N 1
ATOM 659 C CA . CYS A 1 82 ? -24.251 0.651 38.615 1.00 98.00 82 CYS A CA 1
ATOM 660 C C . CYS A 1 82 ? -22.734 0.399 38.603 1.00 98.00 82 CYS A C 1
ATOM 662 O O . CYS A 1 82 ? -22.060 0.648 37.606 1.00 98.00 82 CYS A O 1
ATOM 664 N N . ILE A 1 83 ? -22.200 -0.190 39.679 1.00 98.19 83 ILE A N 1
ATOM 665 C CA . ILE A 1 83 ? -20.777 -0.533 39.779 1.00 98.19 83 ILE A CA 1
ATOM 666 C C . ILE A 1 83 ? -20.387 -1.551 38.701 1.00 98.19 83 ILE A C 1
ATOM 668 O O . ILE A 1 83 ? -19.355 -1.390 38.050 1.00 98.19 83 ILE A O 1
ATOM 672 N N . THR A 1 84 ? -21.202 -2.586 38.478 1.00 98.06 84 THR A N 1
ATOM 673 C CA . THR A 1 84 ? -20.921 -3.585 37.441 1.00 98.06 84 THR A CA 1
ATOM 674 C C . THR A 1 84 ? -20.914 -2.974 36.046 1.00 98.06 84 THR A C 1
ATOM 676 O O . THR A 1 84 ? -19.988 -3.259 35.296 1.00 98.06 84 THR A O 1
ATOM 679 N N . GLU A 1 85 ? -21.865 -2.094 35.726 1.00 98.25 85 GLU A N 1
ATOM 680 C CA . GLU A 1 85 ? -21.958 -1.423 34.427 1.00 98.25 85 GLU A CA 1
ATOM 681 C C . GLU A 1 85 ? -20.779 -0.466 34.197 1.00 98.25 85 GLU A C 1
ATOM 683 O O . GLU A 1 85 ? -20.157 -0.461 33.134 1.00 98.25 85 GLU A O 1
ATOM 688 N N . GLU A 1 86 ? -20.386 0.303 35.215 1.00 98.25 86 GLU A N 1
ATOM 689 C CA . GLU A 1 86 ? -19.185 1.132 35.125 1.00 98.25 86 GLU A CA 1
ATOM 690 C C . GLU A 1 86 ? -17.919 0.300 34.899 1.00 98.25 86 GLU A C 1
ATOM 692 O O . GLU A 1 86 ? -17.052 0.689 34.111 1.00 98.25 86 GLU A O 1
ATOM 697 N N . HIS A 1 87 ? -17.781 -0.829 35.598 1.00 98.00 87 HIS A N 1
ATOM 698 C CA . HIS A 1 87 ? -16.632 -1.7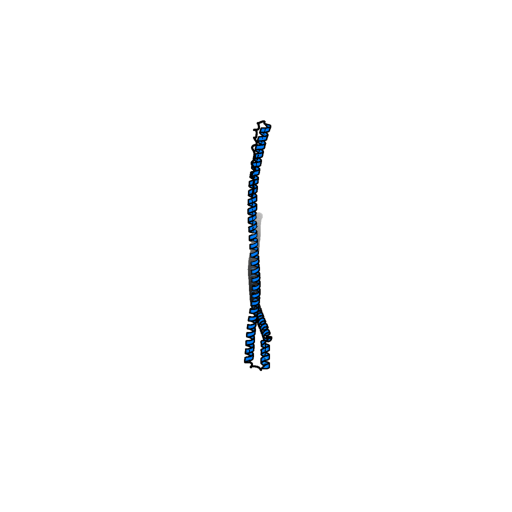11 35.427 1.00 98.00 87 HIS A CA 1
ATOM 699 C C . HIS A 1 87 ? -16.613 -2.363 34.045 1.00 98.00 87 HIS A C 1
ATOM 701 O O . HIS A 1 87 ? -15.539 -2.430 33.442 1.00 98.00 87 HIS A O 1
ATOM 707 N N . THR A 1 88 ? -17.758 -2.810 33.520 1.00 98.25 88 THR A N 1
ATOM 708 C CA . THR A 1 88 ? -17.835 -3.359 32.160 1.00 98.25 88 THR A CA 1
ATOM 709 C C . THR A 1 88 ? -17.465 -2.298 31.133 1.00 98.25 88 THR A C 1
ATOM 711 O O . THR A 1 88 ? -16.570 -2.541 30.327 1.00 98.25 88 THR A O 1
ATOM 714 N N . ASN A 1 89 ? -18.020 -1.088 31.243 1.00 98.19 89 ASN A N 1
ATOM 715 C CA . ASN A 1 89 ? -17.740 0.011 30.316 1.00 98.19 89 ASN A CA 1
ATOM 716 C C . ASN A 1 89 ? -16.252 0.393 30.320 1.00 98.19 89 ASN A C 1
ATOM 718 O O . ASN A 1 89 ? -15.618 0.436 29.267 1.00 98.19 89 ASN A O 1
ATOM 722 N N . LYS A 1 90 ? -15.649 0.583 31.503 1.00 98.19 90 LYS A N 1
ATOM 723 C CA . LYS A 1 90 ? -14.209 0.883 31.630 1.00 98.19 90 LYS A CA 1
ATOM 724 C C . LYS A 1 90 ? -13.337 -0.233 31.047 1.00 98.19 90 LYS A C 1
ATOM 726 O O . LYS A 1 90 ? -12.302 0.046 30.445 1.00 98.19 90 LYS A O 1
ATOM 731 N N . THR A 1 91 ? -13.741 -1.492 31.215 1.00 98.25 91 THR A N 1
ATOM 732 C CA . THR A 1 91 ? -13.001 -2.645 30.680 1.00 98.25 91 THR A CA 1
ATOM 733 C C . THR A 1 91 ? -13.082 -2.698 29.155 1.00 98.25 91 THR A C 1
ATOM 735 O O . THR A 1 91 ? -12.061 -2.904 28.497 1.00 98.25 91 THR A O 1
ATOM 738 N N . GLU A 1 92 ? -14.260 -2.457 28.581 1.00 98.31 92 GLU A N 1
ATOM 739 C CA . GLU A 1 92 ? -14.465 -2.402 27.130 1.00 98.31 92 GLU A CA 1
ATOM 740 C C . GLU A 1 92 ? -13.701 -1.238 26.486 1.00 98.31 92 GLU A C 1
ATOM 742 O O . GLU A 1 92 ? -13.037 -1.422 25.461 1.00 98.31 92 GLU A O 1
ATOM 747 N N . GLU A 1 93 ? -13.720 -0.055 27.104 1.00 98.31 93 GLU A N 1
ATOM 748 C CA . GLU A 1 93 ? -12.938 1.102 26.659 1.00 98.31 93 GLU A CA 1
ATOM 749 C C . GLU A 1 93 ? -11.436 0.810 26.679 1.00 98.31 93 GLU A C 1
ATOM 751 O O . GLU A 1 93 ? -10.742 1.065 25.689 1.00 98.31 93 GLU A O 1
ATOM 756 N N . LEU A 1 94 ? -10.935 0.218 27.768 1.00 98.50 94 LEU A N 1
ATOM 757 C CA . LEU A 1 94 ? -9.532 -0.175 27.887 1.00 98.50 94 LEU A CA 1
ATOM 758 C C . LEU A 1 94 ? -9.150 -1.201 26.809 1.00 98.50 94 LEU A C 1
ATOM 760 O O . LEU A 1 94 ? -8.105 -1.078 26.168 1.00 98.50 94 LEU A O 1
ATOM 764 N N . GLN A 1 95 ? -10.010 -2.192 26.565 1.00 98.38 95 GLN A N 1
ATOM 765 C CA . GLN A 1 95 ? -9.793 -3.207 25.537 1.00 98.38 95 GLN A CA 1
ATOM 766 C C . GLN A 1 95 ? -9.784 -2.595 24.130 1.00 98.38 95 GLN A C 1
ATOM 768 O O . GLN A 1 95 ? -8.935 -2.951 23.306 1.00 98.38 95 GLN A O 1
ATOM 773 N N . LYS A 1 96 ? -10.676 -1.636 23.861 1.00 98.50 96 LYS A N 1
ATOM 774 C CA . LYS A 1 96 ? -10.721 -0.896 22.597 1.00 98.50 96 LYS A CA 1
ATOM 775 C C . LYS A 1 96 ? -9.452 -0.070 22.394 1.00 98.50 96 LYS A C 1
ATOM 777 O O . LYS A 1 96 ? -8.832 -0.201 21.337 1.00 98.50 96 LYS A O 1
ATOM 782 N N . LEU A 1 97 ? -9.032 0.709 23.392 1.00 98.44 97 LEU A N 1
ATOM 783 C CA . LEU A 1 97 ? -7.802 1.506 23.335 1.00 98.44 97 LEU A CA 1
ATOM 784 C C . LEU A 1 97 ? -6.575 0.624 23.099 1.00 98.44 97 LEU A C 1
ATOM 786 O O . LEU A 1 97 ? -5.813 0.885 22.171 1.00 98.44 97 LEU A O 1
ATOM 790 N N . HIS A 1 98 ? -6.439 -0.472 23.848 1.00 98.19 98 HIS A N 1
ATOM 791 C CA . HIS A 1 98 ? -5.346 -1.424 23.661 1.00 98.19 98 HIS A CA 1
ATOM 792 C C . HIS A 1 98 ? -5.353 -2.041 22.252 1.00 98.19 98 HIS A C 1
ATOM 794 O O . HIS A 1 98 ? -4.306 -2.145 21.612 1.00 98.19 98 HIS A O 1
ATOM 800 N N . SER A 1 99 ? -6.523 -2.415 21.721 1.00 98.25 99 SER A N 1
ATOM 801 C CA . SER A 1 99 ? -6.625 -2.952 20.357 1.00 98.25 99 SER A CA 1
ATOM 802 C C . SER A 1 99 ? -6.198 -1.934 19.292 1.00 98.25 99 SER A C 1
ATOM 804 O O . SER A 1 99 ? -5.528 -2.293 18.320 1.00 98.25 99 SER A O 1
ATOM 806 N N . GLN A 1 100 ? -6.538 -0.660 19.498 1.00 98.38 100 GLN A N 1
ATOM 807 C CA . GLN A 1 100 ? -6.194 0.429 18.597 1.00 98.38 100 GLN A CA 1
ATOM 808 C C . GLN A 1 100 ? -4.704 0.763 18.670 1.00 98.38 100 GLN A C 1
ATOM 810 O O . GLN A 1 100 ? -4.064 0.885 17.630 1.00 98.38 100 GLN A O 1
ATOM 815 N N . GLU A 1 101 ? -4.133 0.848 19.871 1.00 98.19 101 GLU A N 1
ATOM 816 C CA . GLU A 1 101 ? -2.699 1.059 20.076 1.00 98.19 101 GLU A CA 1
ATOM 817 C C . GLU A 1 101 ? -1.880 -0.071 19.446 1.00 98.19 101 GLU A C 1
ATOM 819 O O . GLU A 1 101 ? -0.955 0.189 18.677 1.00 98.19 101 GLU A O 1
ATOM 824 N N . LYS A 1 102 ? -2.278 -1.330 19.672 1.00 98.56 102 LYS A N 1
ATOM 825 C CA . LYS A 1 102 ? -1.640 -2.497 19.054 1.00 98.56 102 LYS A CA 1
ATOM 826 C C . LYS A 1 102 ? -1.672 -2.424 17.529 1.00 98.56 102 LYS A C 1
ATOM 828 O O . LYS A 1 102 ? -0.676 -2.755 16.883 1.00 98.56 102 LYS A O 1
ATOM 833 N N . LYS A 1 103 ? -2.799 -2.003 16.945 1.00 98.38 103 LYS A N 1
ATOM 834 C CA . LYS A 1 103 ? -2.927 -1.832 15.495 1.00 98.38 103 LYS A CA 1
ATOM 835 C C . LYS A 1 103 ? -1.982 -0.744 14.986 1.00 98.38 103 LYS A C 1
ATOM 837 O O . LYS A 1 103 ? -1.175 -1.030 14.112 1.00 98.38 103 LYS A O 1
ATOM 842 N N . THR A 1 104 ? -2.024 0.449 15.578 1.00 98.38 104 THR A N 1
ATOM 843 C CA . THR A 1 104 ? -1.151 1.572 15.201 1.00 98.38 104 THR A CA 1
ATOM 844 C C . THR A 1 104 ? 0.326 1.197 15.309 1.00 98.38 104 THR A C 1
ATOM 846 O O . THR A 1 104 ? 1.103 1.477 14.401 1.00 98.38 104 THR A O 1
ATOM 849 N N . LEU A 1 105 ? 0.719 0.503 16.382 1.00 98.38 105 LEU A N 1
ATOM 850 C CA . LEU A 1 105 ? 2.089 0.027 16.560 1.00 98.38 105 LEU A CA 1
ATOM 851 C C . LEU A 1 105 ? 2.490 -0.985 15.477 1.00 98.38 105 LEU A C 1
ATOM 853 O O . LEU A 1 105 ? 3.590 -0.905 14.938 1.00 98.38 105 LEU A O 1
ATOM 857 N N . THR A 1 106 ? 1.592 -1.913 15.136 1.00 98.19 106 THR A N 1
ATOM 858 C CA . THR A 1 106 ? 1.825 -2.907 14.078 1.00 98.19 106 THR A CA 1
ATOM 859 C C . THR A 1 106 ? 1.961 -2.246 12.706 1.00 98.19 106 THR A C 1
ATOM 861 O O . THR A 1 106 ? 2.833 -2.629 11.928 1.00 98.19 106 THR A O 1
ATOM 864 N N . ASP A 1 107 ? 1.119 -1.259 12.405 1.00 98.38 107 ASP A N 1
ATOM 865 C CA . ASP A 1 107 ? 1.132 -0.549 11.125 1.00 98.38 107 ASP A CA 1
ATOM 866 C C . ASP A 1 107 ? 2.414 0.293 10.983 1.00 98.38 107 ASP A C 1
ATOM 868 O O . ASP A 1 107 ? 3.114 0.169 9.977 1.00 98.38 107 ASP A O 1
ATOM 872 N N . ASN A 1 108 ? 2.808 1.028 12.031 1.00 98.31 108 ASN A N 1
ATOM 873 C CA . ASN A 1 108 ? 4.079 1.762 12.071 1.00 98.31 108 ASN A CA 1
ATOM 874 C C . ASN A 1 108 ? 5.292 0.825 11.924 1.00 98.31 108 ASN A C 1
ATOM 876 O O . ASN A 1 108 ? 6.255 1.140 11.221 1.00 98.31 108 ASN A O 1
ATOM 880 N N . PHE A 1 109 ? 5.258 -0.344 12.575 1.00 98.25 109 PHE A N 1
ATOM 881 C CA . PHE A 1 109 ? 6.320 -1.340 12.438 1.00 98.25 109 PHE A CA 1
ATOM 882 C C . PHE A 1 109 ? 6.449 -1.813 10.985 1.00 98.25 109 PHE A C 1
ATOM 884 O O . PHE A 1 109 ? 7.543 -1.776 10.435 1.00 98.25 109 PHE A O 1
ATOM 891 N N . LYS A 1 110 ? 5.340 -2.169 10.328 1.00 98.38 110 LYS A N 1
ATOM 892 C CA . LYS A 1 110 ? 5.354 -2.592 8.918 1.00 98.38 110 LYS A CA 1
ATOM 893 C C . LYS A 1 110 ? 5.845 -1.496 7.974 1.00 98.38 110 LYS A C 1
ATOM 895 O O . LYS A 1 110 ? 6.565 -1.790 7.026 1.00 98.38 110 LYS A O 1
ATOM 900 N N . GLU A 1 111 ? 5.471 -0.241 8.215 1.00 98.44 111 GLU A N 1
ATOM 901 C CA . GLU A 1 111 ? 5.932 0.889 7.402 1.00 98.44 111 GLU A CA 1
ATOM 902 C C . GLU A 1 111 ? 7.449 1.091 7.533 1.00 98.44 111 GLU A C 1
ATOM 904 O O . GLU A 1 111 ? 8.161 1.230 6.534 1.00 98.44 111 GLU A O 1
ATOM 909 N N . THR A 1 112 ? 7.964 1.052 8.765 1.00 97.62 112 THR A N 1
ATOM 910 C CA . THR A 1 112 ? 9.409 1.160 9.021 1.00 97.62 112 THR A CA 1
ATOM 911 C C . THR A 1 112 ? 10.189 -0.034 8.476 1.00 97.62 112 THR A C 1
ATOM 913 O O . THR A 1 112 ? 11.238 0.164 7.863 1.00 97.62 112 THR A O 1
ATOM 916 N N . GLU A 1 113 ? 9.663 -1.250 8.617 1.00 98.25 113 GLU A N 1
ATOM 917 C CA . GLU A 1 113 ? 10.218 -2.469 8.026 1.00 98.25 113 GLU A CA 1
ATOM 918 C C . GLU A 1 113 ? 10.291 -2.363 6.497 1.00 98.25 113 GLU A C 1
ATOM 920 O O . GLU A 1 113 ? 11.362 -2.559 5.927 1.00 98.25 113 GLU A O 1
ATOM 925 N N . ALA A 1 114 ? 9.204 -1.962 5.829 1.00 98.12 114 ALA A N 1
ATOM 926 C CA . ALA A 1 114 ? 9.177 -1.786 4.377 1.00 98.12 114 ALA A CA 1
ATOM 927 C C . ALA A 1 114 ? 10.170 -0.709 3.899 1.00 98.12 114 ALA A C 1
ATOM 929 O O . ALA A 1 114 ? 10.858 -0.894 2.894 1.00 98.12 114 ALA A O 1
ATOM 930 N N . SER A 1 115 ? 10.290 0.400 4.636 1.00 98.19 115 SER A N 1
ATOM 931 C CA . SER A 1 115 ? 11.261 1.464 4.349 1.00 98.19 115 SER A CA 1
ATOM 932 C C . SER A 1 115 ? 12.709 0.977 4.475 1.00 98.19 115 SER A C 1
ATOM 934 O O . SER A 1 115 ? 13.550 1.270 3.621 1.00 98.19 115 SER A O 1
ATOM 936 N N . LEU A 1 116 ? 13.012 0.207 5.525 1.00 97.94 116 LEU A N 1
ATOM 937 C CA . LEU A 1 116 ? 14.334 -0.383 5.723 1.00 97.94 116 LEU A CA 1
ATOM 938 C C . LEU A 1 116 ? 14.642 -1.444 4.666 1.00 97.94 116 LEU A C 1
ATOM 940 O O . LEU A 1 116 ? 15.740 -1.423 4.112 1.00 97.94 116 LEU A O 1
ATOM 944 N N . GLN A 1 117 ? 13.679 -2.303 4.334 1.00 98.31 117 GLN A N 1
ATOM 945 C CA . GLN A 1 117 ? 13.831 -3.302 3.281 1.00 98.31 117 GLN A CA 1
ATOM 946 C C . GLN A 1 117 ? 14.132 -2.639 1.933 1.00 98.31 117 GLN A C 1
ATOM 948 O O . GLN A 1 117 ? 15.096 -3.015 1.273 1.00 98.31 117 GLN A O 1
ATOM 953 N N . GLY A 1 118 ? 13.412 -1.568 1.579 1.00 98.06 118 GLY A N 1
ATOM 954 C CA . GLY A 1 118 ? 13.693 -0.807 0.360 1.00 98.06 118 GLY A CA 1
ATOM 955 C C . GLY A 1 118 ? 15.120 -0.241 0.313 1.00 98.06 118 GLY A C 1
ATOM 956 O O . GLY A 1 118 ? 15.762 -0.265 -0.735 1.00 98.06 118 GLY A O 1
ATOM 957 N N . LYS A 1 119 ? 15.668 0.220 1.447 1.00 98.06 119 LYS A N 1
ATOM 958 C CA . LYS A 1 119 ? 17.074 0.664 1.523 1.00 98.06 119 LYS A CA 1
ATOM 959 C C . LYS A 1 119 ? 18.060 -0.492 1.362 1.00 98.06 119 LYS A C 1
ATOM 961 O O . LYS A 1 119 ? 19.082 -0.320 0.702 1.00 98.06 119 LYS A O 1
ATOM 966 N N . VAL A 1 120 ? 17.769 -1.648 1.960 1.00 98.12 120 VAL A N 1
ATOM 967 C CA . VAL A 1 120 ? 18.587 -2.860 1.808 1.00 98.12 120 VAL A CA 1
ATOM 968 C C . VAL A 1 120 ? 18.626 -3.296 0.346 1.00 98.12 120 VAL A C 1
ATOM 970 O O . VAL A 1 120 ? 19.706 -3.590 -0.162 1.00 98.12 120 VAL A O 1
ATOM 973 N N . ASP A 1 121 ? 17.490 -3.272 -0.348 1.00 97.94 121 ASP A N 1
ATOM 974 C CA . ASP A 1 121 ? 17.400 -3.669 -1.754 1.00 97.94 121 ASP A CA 1
ATOM 975 C C . ASP A 1 121 ? 18.230 -2.740 -2.657 1.00 97.94 121 ASP A C 1
ATOM 977 O O . ASP A 1 121 ? 19.008 -3.216 -3.487 1.00 97.94 121 ASP A O 1
ATOM 981 N N . VAL A 1 122 ? 18.142 -1.419 -2.447 1.00 97.75 122 VAL A N 1
ATOM 982 C CA . VAL A 1 122 ? 18.958 -0.428 -3.176 1.00 97.75 122 VAL A CA 1
ATOM 983 C C . VAL A 1 122 ? 20.451 -0.662 -2.945 1.00 97.75 122 VAL A C 1
ATOM 985 O O . VAL A 1 122 ? 21.208 -0.779 -3.907 1.00 97.75 122 VAL A O 1
ATOM 988 N N . LEU A 1 123 ? 20.879 -0.793 -1.685 1.00 97.31 123 LEU A N 1
ATOM 989 C CA . LEU A 1 123 ? 22.288 -1.036 -1.360 1.00 97.31 123 LEU A CA 1
ATOM 990 C C . LEU A 1 123 ? 22.785 -2.371 -1.926 1.00 97.31 123 LEU A C 1
ATOM 992 O O . LEU A 1 123 ? 23.923 -2.465 -2.379 1.00 97.31 123 LEU A O 1
ATOM 996 N N . THR A 1 124 ? 21.937 -3.399 -1.934 1.00 96.75 124 THR A N 1
ATOM 997 C CA . THR A 1 124 ? 22.268 -4.708 -2.510 1.00 96.75 124 THR A CA 1
ATOM 998 C C . THR A 1 124 ? 22.484 -4.602 -4.020 1.00 96.75 124 THR A C 1
ATOM 1000 O O . THR A 1 124 ? 23.460 -5.150 -4.536 1.00 96.75 124 THR A O 1
ATOM 1003 N N . ALA A 1 125 ? 21.633 -3.849 -4.723 1.00 95.94 125 ALA A N 1
ATOM 1004 C CA . ALA A 1 125 ? 21.786 -3.599 -6.154 1.00 95.94 125 ALA A CA 1
ATOM 1005 C C . ALA A 1 125 ? 23.063 -2.799 -6.471 1.00 95.94 125 ALA A C 1
ATOM 1007 O O . ALA A 1 125 ? 23.814 -3.163 -7.376 1.00 95.94 125 ALA A O 1
ATOM 1008 N N . GLU A 1 126 ? 23.360 -1.747 -5.703 1.00 94.81 126 GLU A N 1
ATOM 1009 C CA . GLU A 1 126 ? 24.598 -0.968 -5.856 1.00 94.81 126 GLU A CA 1
ATOM 1010 C C . GLU A 1 126 ? 25.851 -1.828 -5.631 1.00 94.81 126 GLU A C 1
ATOM 1012 O O . GLU A 1 126 ? 26.814 -1.757 -6.401 1.00 94.81 126 GLU A O 1
ATOM 1017 N N . LEU A 1 127 ? 25.825 -2.690 -4.610 1.00 95.56 127 LEU A N 1
ATOM 1018 C CA . LEU A 1 127 ? 26.909 -3.620 -4.300 1.00 95.56 127 LEU A CA 1
ATOM 1019 C C . LEU A 1 127 ? 27.113 -4.623 -5.446 1.00 95.56 127 LEU A C 1
ATOM 1021 O O . LEU A 1 127 ? 28.254 -4.889 -5.835 1.00 95.56 127 LEU A O 1
ATOM 1025 N N . GLN A 1 128 ? 26.030 -5.135 -6.038 1.00 94.62 128 GLN A N 1
ATOM 1026 C CA . GLN A 1 128 ? 26.107 -6.014 -7.203 1.00 94.62 128 GLN A CA 1
ATOM 1027 C C . GLN A 1 128 ? 26.793 -5.321 -8.391 1.00 94.62 128 GLN A C 1
ATOM 1029 O O . GLN A 1 128 ? 27.766 -5.861 -8.921 1.00 94.62 128 GLN A O 1
ATOM 1034 N N . VAL A 1 129 ? 26.366 -4.106 -8.753 1.00 90.25 129 VAL A N 1
ATOM 1035 C CA . VAL A 1 129 ? 26.977 -3.328 -9.849 1.00 90.25 129 VAL A CA 1
ATOM 1036 C C . VAL A 1 129 ? 28.465 -3.077 -9.589 1.00 90.25 129 VAL A C 1
ATOM 1038 O O . VAL A 1 129 ? 29.299 -3.242 -10.483 1.00 90.25 129 VAL A O 1
ATOM 1041 N N . PHE A 1 130 ? 28.828 -2.718 -8.356 1.00 88.69 130 PHE A N 1
ATOM 1042 C CA . PHE A 1 130 ? 30.225 -2.518 -7.980 1.00 88.69 130 PHE A CA 1
ATOM 1043 C C . PHE A 1 130 ? 31.055 -3.804 -8.112 1.00 88.69 130 PHE A C 1
ATOM 1045 O O . PHE A 1 130 ? 32.178 -3.767 -8.623 1.00 88.69 130 PHE A O 1
ATOM 1052 N N . ASN A 1 131 ? 30.515 -4.948 -7.686 1.00 90.19 131 ASN A N 1
ATOM 1053 C CA . ASN A 1 131 ? 31.189 -6.239 -7.806 1.00 90.19 131 ASN A CA 1
ATOM 1054 C C . ASN A 1 131 ? 31.383 -6.659 -9.266 1.00 90.19 131 ASN A C 1
ATOM 1056 O O . ASN A 1 131 ? 32.478 -7.096 -9.623 1.00 90.19 131 ASN A O 1
ATOM 1060 N N . GLU A 1 132 ? 30.365 -6.486 -10.110 1.00 90.31 132 GLU A N 1
ATOM 1061 C CA . GLU A 1 132 ? 30.446 -6.758 -11.549 1.00 90.31 132 GLU A CA 1
ATOM 1062 C C . GLU A 1 132 ? 31.506 -5.873 -12.220 1.00 90.31 132 GLU A C 1
ATOM 1064 O O . GLU A 1 132 ? 32.336 -6.353 -12.997 1.00 90.31 132 GLU A O 1
ATOM 1069 N N . LEU A 1 133 ? 31.552 -4.582 -11.876 1.00 86.44 133 LEU A N 1
ATOM 1070 C CA . LEU A 1 133 ? 32.578 -3.666 -12.372 1.00 86.44 133 LEU A CA 1
ATOM 1071 C C . LEU A 1 133 ? 33.980 -4.076 -11.903 1.00 86.44 133 LEU A C 1
ATOM 1073 O O . LEU A 1 133 ? 34.908 -4.144 -12.708 1.00 86.44 133 LEU A O 1
ATOM 1077 N N . LYS A 1 134 ? 34.136 -4.416 -10.621 1.00 80.56 134 LYS A N 1
ATOM 1078 C CA . LYS A 1 134 ? 35.400 -4.913 -10.064 1.00 80.56 134 LYS A CA 1
ATOM 1079 C C . LYS A 1 134 ? 35.864 -6.192 -10.762 1.00 80.56 134 LYS A C 1
ATOM 1081 O O . LYS A 1 134 ? 37.062 -6.348 -11.001 1.00 80.56 134 LYS A O 1
ATOM 1086 N N . GLN A 1 135 ? 34.947 -7.104 -11.083 1.00 85.44 135 GLN A N 1
ATOM 1087 C CA . GLN A 1 135 ? 35.258 -8.322 -11.825 1.00 85.44 135 GLN A CA 1
ATOM 1088 C C . GLN A 1 135 ? 35.714 -8.003 -13.252 1.00 85.44 135 GLN A C 1
ATOM 1090 O O . GLN A 1 135 ? 36.787 -8.451 -13.650 1.00 85.44 135 GLN A O 1
ATOM 1095 N N . ARG A 1 136 ? 34.978 -7.159 -13.984 1.00 83.56 136 ARG A N 1
ATOM 1096 C CA . ARG A 1 136 ? 35.373 -6.738 -15.338 1.00 83.56 136 ARG A CA 1
ATOM 1097 C C . ARG A 1 136 ? 36.732 -6.061 -15.364 1.00 83.56 136 ARG A C 1
ATOM 1099 O O . ARG A 1 136 ? 37.522 -6.356 -16.249 1.00 83.56 136 ARG A O 1
ATOM 1106 N N . VAL A 1 137 ? 37.043 -5.214 -14.383 1.00 79.25 137 VAL A N 1
ATOM 1107 C CA . VAL A 1 137 ? 38.375 -4.604 -14.274 1.00 79.25 137 VAL A CA 1
ATOM 1108 C C . VAL A 1 137 ? 39.438 -5.682 -14.081 1.00 79.25 137 VAL A C 1
ATOM 1110 O O . VAL A 1 137 ? 40.406 -5.700 -14.830 1.00 79.25 137 VAL A O 1
ATOM 1113 N N . LYS A 1 138 ? 39.254 -6.646 -13.169 1.00 77.06 138 LYS A N 1
ATOM 1114 C CA . LYS A 1 138 ? 40.198 -7.775 -13.027 1.00 77.06 138 LYS A CA 1
ATOM 1115 C C . LYS A 1 138 ? 40.382 -8.563 -14.329 1.00 77.06 138 LYS A C 1
ATOM 1117 O O . LYS A 1 138 ? 41.482 -9.028 -14.611 1.00 77.06 138 LYS A O 1
ATOM 1122 N N . GLU A 1 139 ? 39.317 -8.706 -15.110 1.00 82.38 139 GLU A N 1
ATOM 1123 C CA . GLU A 1 139 ? 39.291 -9.442 -16.376 1.00 82.38 139 GLU A CA 1
ATOM 1124 C C . GLU A 1 139 ? 39.607 -8.569 -17.604 1.00 82.38 139 GLU A C 1
ATOM 1126 O O . GLU A 1 139 ? 39.631 -9.078 -18.730 1.00 82.38 139 GLU A O 1
ATOM 1131 N N . SER A 1 140 ? 39.874 -7.274 -17.423 1.00 85.81 140 SER A N 1
ATOM 1132 C CA . SER A 1 140 ? 40.122 -6.340 -18.520 1.00 85.81 140 SER A CA 1
ATOM 1133 C C . SER A 1 140 ? 41.466 -6.634 -19.181 1.00 85.81 140 SER A C 1
ATOM 1135 O O . SER A 1 140 ? 42.439 -7.055 -18.545 1.00 85.81 140 SER A O 1
ATOM 1137 N N . VAL A 1 141 ? 41.526 -6.431 -20.497 1.00 77.31 141 VAL A N 1
ATOM 1138 C CA . VAL A 1 141 ? 42.770 -6.538 -21.275 1.00 77.31 141 VAL A CA 1
ATOM 1139 C C . VAL A 1 141 ? 43.808 -5.566 -20.728 1.00 77.31 141 VAL A C 1
ATOM 1141 O O . VAL A 1 141 ? 44.959 -5.953 -20.560 1.00 77.31 141 VAL A O 1
ATOM 1144 N N . LEU A 1 142 ? 43.376 -4.373 -20.315 1.00 78.62 142 LEU A N 1
ATOM 1145 C CA . LEU A 1 142 ? 44.268 -3.360 -19.770 1.00 78.62 142 LEU A CA 1
ATOM 1146 C C . LEU A 1 142 ? 44.926 -3.818 -18.458 1.00 78.62 142 LEU A C 1
ATOM 1148 O O . LEU A 1 142 ? 46.111 -3.575 -18.280 1.00 78.62 142 LEU A O 1
ATOM 1152 N N . THR A 1 143 ? 44.231 -4.570 -17.595 1.00 79.94 143 THR A N 1
ATOM 1153 C CA . THR A 1 143 ? 44.828 -5.194 -16.393 1.00 79.94 143 THR A CA 1
ATOM 1154 C C . THR A 1 143 ? 45.879 -6.235 -16.752 1.00 79.94 143 THR A C 1
ATOM 1156 O O . THR A 1 143 ? 46.948 -6.271 -16.144 1.00 79.94 143 THR A O 1
ATOM 1159 N N . ARG A 1 144 ? 45.603 -7.077 -17.757 1.00 84.94 144 ARG A N 1
ATOM 1160 C CA . ARG A 1 144 ? 46.573 -8.075 -18.237 1.00 84.94 144 ARG A CA 1
ATOM 1161 C C . ARG A 1 144 ? 47.800 -7.409 -18.854 1.00 84.94 144 ARG A C 1
ATOM 1163 O O . ARG A 1 144 ? 48.915 -7.865 -18.614 1.00 84.94 144 ARG A O 1
ATOM 1170 N N . ASP A 1 145 ? 47.606 -6.336 -19.611 1.00 81.12 145 ASP A N 1
ATOM 1171 C CA . ASP A 1 145 ? 48.689 -5.575 -20.230 1.00 81.12 145 ASP A CA 1
ATOM 1172 C C . ASP A 1 145 ? 49.525 -4.836 -19.182 1.00 81.12 145 ASP A C 1
ATOM 1174 O O . ASP A 1 145 ? 50.751 -4.859 -19.264 1.00 81.12 145 ASP A O 1
ATOM 1178 N N . LEU A 1 146 ? 48.892 -4.274 -18.147 1.00 82.06 146 LEU A N 1
ATOM 1179 C CA . LEU A 1 146 ? 49.580 -3.678 -16.997 1.00 82.06 146 LEU A CA 1
ATOM 1180 C C . LEU A 1 146 ? 50.440 -4.717 -16.266 1.00 82.06 146 LEU A C 1
ATOM 1182 O O . LEU A 1 146 ? 51.614 -4.475 -16.002 1.00 82.06 146 LEU A O 1
ATOM 1186 N N . GLN A 1 147 ? 49.888 -5.905 -16.001 1.00 83.62 147 GLN A N 1
ATOM 1187 C CA . GLN A 1 147 ? 50.628 -7.011 -15.385 1.00 83.62 147 GLN A CA 1
ATOM 1188 C C . GLN A 1 147 ? 51.785 -7.503 -16.260 1.00 83.62 147 GLN A C 1
ATOM 1190 O O . GLN A 1 147 ? 52.870 -7.775 -15.746 1.00 83.62 147 GLN A O 1
ATOM 1195 N N . ARG A 1 148 ? 51.577 -7.609 -17.578 1.00 85.44 148 ARG A N 1
ATOM 1196 C CA . ARG A 1 148 ? 52.635 -7.958 -18.535 1.00 85.44 148 ARG A CA 1
ATOM 1197 C C . ARG A 1 148 ? 53.741 -6.902 -18.530 1.00 85.44 148 ARG A C 1
ATOM 1199 O O . ARG A 1 148 ? 54.903 -7.263 -18.421 1.00 85.44 148 ARG A O 1
ATOM 1206 N N . ASN A 1 149 ? 53.391 -5.619 -18.560 1.00 82.00 149 ASN A N 1
ATOM 1207 C CA . ASN A 1 149 ? 54.356 -4.522 -18.544 1.00 82.00 149 ASN A CA 1
ATOM 1208 C C . ASN A 1 149 ? 55.206 -4.515 -17.261 1.00 82.00 149 ASN A C 1
ATOM 1210 O O . ASN A 1 149 ? 56.429 -4.452 -17.343 1.00 82.00 149 ASN A O 1
ATOM 1214 N N . ILE A 1 150 ? 54.574 -4.686 -16.093 1.00 83.06 150 ILE A N 1
ATOM 1215 C CA . ILE A 1 150 ? 55.280 -4.815 -14.806 1.00 83.06 150 ILE A CA 1
ATOM 1216 C C . ILE A 1 150 ? 56.230 -6.020 -14.820 1.00 83.06 150 ILE A C 1
ATOM 1218 O O . ILE A 1 150 ? 57.334 -5.949 -14.283 1.00 83.06 150 ILE A O 1
ATOM 1222 N N . LYS A 1 151 ? 55.831 -7.135 -15.442 1.00 86.06 151 LYS A N 1
ATOM 1223 C CA . LYS A 1 151 ? 56.686 -8.322 -15.569 1.00 86.06 151 LYS A CA 1
ATOM 1224 C C . LYS A 1 151 ? 57.884 -8.083 -16.493 1.00 86.06 151 LYS A C 1
ATOM 1226 O O . LYS A 1 151 ? 58.980 -8.538 -16.177 1.00 86.06 151 LYS A O 1
ATOM 1231 N N . ASP A 1 152 ? 57.674 -7.392 -17.607 1.00 85.19 152 ASP A N 1
ATOM 1232 C CA . ASP A 1 152 ? 58.691 -7.190 -18.643 1.00 85.19 152 ASP A CA 1
ATOM 1233 C C . ASP A 1 152 ? 59.681 -6.065 -18.284 1.00 85.19 152 ASP A C 1
ATOM 1235 O O . ASP A 1 152 ? 60.836 -6.099 -18.712 1.00 85.19 152 ASP A O 1
ATOM 1239 N N . HIS A 1 153 ? 59.256 -5.085 -17.478 1.00 82.50 153 HIS A N 1
ATOM 1240 C CA . HIS A 1 153 ? 60.032 -3.872 -17.185 1.00 82.50 153 HIS A CA 1
ATOM 1241 C C . HIS A 1 153 ? 60.277 -3.605 -15.691 1.00 82.50 153 HIS A C 1
ATOM 1243 O O . HIS A 1 153 ? 61.041 -2.700 -15.353 1.00 82.50 153 HIS A O 1
ATOM 1249 N N . GLY A 1 154 ? 59.691 -4.403 -14.797 1.00 78.12 154 GLY A N 1
ATOM 1250 C CA . GLY A 1 154 ? 59.757 -4.213 -13.348 1.00 78.12 154 GLY A CA 1
ATOM 1251 C C . GLY A 1 154 ? 58.643 -3.314 -12.799 1.00 78.12 154 GLY A C 1
ATOM 1252 O O . GLY A 1 154 ? 57.977 -2.583 -13.530 1.00 78.12 154 GLY A O 1
ATOM 1253 N N . SER A 1 155 ? 58.425 -3.383 -11.481 1.00 80.19 155 SER A N 1
ATOM 1254 C CA . SER A 1 155 ? 57.432 -2.550 -10.791 1.00 80.19 155 SER A CA 1
ATOM 1255 C C . SER A 1 155 ? 57.877 -1.080 -10.765 1.00 80.19 155 SER A C 1
ATOM 1257 O O . SER A 1 155 ? 59.002 -0.799 -10.342 1.00 80.19 155 SER A O 1
ATOM 1259 N N . PRO A 1 156 ? 57.003 -0.124 -11.132 1.00 79.00 156 PRO A N 1
ATOM 1260 C CA . PRO A 1 156 ? 57.299 1.304 -11.038 1.00 79.00 156 PRO A CA 1
ATOM 1261 C C . PRO A 1 156 ? 57.243 1.844 -9.592 1.00 79.00 156 PRO A C 1
ATOM 1263 O O . PRO A 1 156 ? 57.460 3.036 -9.378 1.00 79.00 156 PRO A O 1
ATOM 1266 N N . GLY A 1 157 ? 56.963 0.995 -8.594 1.00 85.94 157 GLY A N 1
ATOM 1267 C CA . GLY A 1 157 ? 56.775 1.368 -7.189 1.00 85.94 157 GLY A CA 1
ATOM 1268 C C . GLY A 1 157 ? 55.297 1.476 -6.791 1.00 85.94 157 GLY A C 1
ATOM 1269 O O . GLY A 1 157 ? 54.430 1.762 -7.616 1.00 85.94 157 GLY A O 1
ATOM 1270 N N . SER A 1 158 ? 55.001 1.264 -5.504 1.00 81.94 158 SER A N 1
ATOM 1271 C CA . SER A 1 158 ? 53.632 1.077 -4.980 1.00 81.94 158 SER A CA 1
ATOM 1272 C C . SER A 1 158 ? 52.675 2.241 -5.257 1.00 81.94 158 SER A C 1
ATOM 1274 O O . SER A 1 158 ? 51.504 2.017 -5.555 1.00 81.94 158 SER A O 1
ATOM 1276 N N . PHE A 1 159 ? 53.170 3.480 -5.195 1.00 82.81 159 PHE A N 1
ATOM 1277 C CA . PHE A 1 159 ? 52.377 4.674 -5.494 1.00 82.81 159 PHE A CA 1
ATOM 1278 C C . PHE A 1 159 ? 51.883 4.681 -6.950 1.00 82.81 159 PHE A C 1
ATOM 1280 O O . PHE A 1 159 ? 50.696 4.874 -7.205 1.00 82.81 159 PHE A O 1
ATOM 1287 N N . TRP A 1 160 ? 52.777 4.417 -7.906 1.00 83.50 160 TRP A N 1
ATOM 1288 C CA . TRP A 1 160 ? 52.439 4.430 -9.329 1.00 83.50 160 TRP A CA 1
ATOM 1289 C C . TRP A 1 160 ? 51.573 3.243 -9.730 1.00 83.50 160 TRP A C 1
ATOM 1291 O O . TRP A 1 160 ? 50.684 3.400 -10.558 1.00 83.50 160 TRP A O 1
ATOM 1301 N N . GLU A 1 161 ? 51.765 2.074 -9.118 1.00 80.50 161 GLU A N 1
ATOM 1302 C CA . GLU A 1 161 ? 50.853 0.945 -9.316 1.00 80.50 161 GLU A CA 1
ATOM 1303 C C . GLU A 1 161 ? 49.433 1.276 -8.850 1.00 80.50 161 GLU A C 1
ATOM 1305 O O . GLU A 1 161 ? 48.467 0.956 -9.544 1.00 80.50 161 GLU A O 1
ATOM 1310 N N . GLN A 1 162 ? 49.279 1.936 -7.700 1.00 84.12 162 GLN A N 1
ATOM 1311 C CA . GLN A 1 162 ? 47.966 2.342 -7.205 1.00 84.12 162 GLN A CA 1
ATOM 1312 C C . GLN A 1 162 ? 47.303 3.365 -8.137 1.00 84.12 162 GLN A C 1
ATOM 1314 O O . GLN A 1 162 ? 46.127 3.210 -8.471 1.00 84.12 162 GLN A O 1
ATOM 1319 N N . GLU A 1 163 ? 48.058 4.361 -8.602 1.00 86.69 163 GLU A N 1
ATOM 1320 C CA . GLU A 1 163 ? 47.554 5.366 -9.540 1.00 86.69 163 GLU A CA 1
ATOM 1321 C C . GLU A 1 163 ? 47.174 4.741 -10.892 1.00 86.69 163 GLU A C 1
ATOM 1323 O O . GLU A 1 163 ? 46.089 4.996 -11.409 1.00 86.69 163 GLU A O 1
ATOM 1328 N N . LEU A 1 164 ? 47.996 3.837 -11.435 1.00 83.81 164 LEU A N 1
ATOM 1329 C CA . LEU A 1 164 ? 47.691 3.121 -12.678 1.00 83.81 164 LEU A CA 1
ATOM 1330 C C . LEU A 1 164 ? 46.434 2.250 -12.551 1.00 83.81 164 LEU A C 1
ATOM 1332 O O . LEU A 1 164 ? 45.611 2.227 -13.465 1.00 83.81 164 LEU A O 1
ATOM 1336 N N . ASN A 1 165 ? 46.244 1.580 -11.411 1.00 82.25 165 ASN A N 1
ATOM 1337 C CA . ASN A 1 165 ? 45.024 0.818 -11.136 1.00 82.25 165 ASN A CA 1
ATOM 1338 C C . ASN A 1 165 ? 43.785 1.726 -10.998 1.00 82.25 165 ASN A C 1
ATOM 1340 O O . ASN A 1 165 ? 42.704 1.366 -11.467 1.00 82.25 165 ASN A O 1
ATOM 1344 N N . SER A 1 166 ? 43.934 2.912 -10.399 1.00 89.44 166 SER A N 1
ATOM 1345 C CA . SER A 1 166 ? 42.872 3.925 -10.315 1.00 89.44 166 SER A CA 1
ATOM 1346 C C . SER A 1 166 ? 42.478 4.445 -11.703 1.00 89.44 166 SER A C 1
ATOM 1348 O O . SER A 1 166 ? 41.298 4.469 -12.064 1.00 89.44 166 SER A O 1
ATOM 1350 N N . LEU A 1 167 ? 43.465 4.783 -12.537 1.00 90.00 167 LEU A N 1
ATOM 1351 C CA . LEU A 1 167 ? 43.240 5.257 -13.902 1.00 90.00 167 LEU A CA 1
ATOM 1352 C C . LEU A 1 167 ? 42.596 4.185 -14.785 1.00 90.00 167 LEU A C 1
ATOM 1354 O O . LEU A 1 167 ? 41.667 4.489 -15.531 1.00 90.00 167 LEU A O 1
ATOM 1358 N N . LEU A 1 168 ? 43.027 2.931 -14.660 1.00 85.81 168 LEU A N 1
ATOM 1359 C CA . LEU A 1 168 ? 42.409 1.775 -15.309 1.00 85.81 168 LEU A CA 1
ATOM 1360 C C . LEU A 1 168 ? 40.912 1.670 -14.974 1.00 85.81 168 LEU A C 1
ATOM 1362 O O . LEU A 1 168 ? 40.095 1.491 -15.877 1.00 85.81 168 LEU A O 1
ATOM 1366 N N . PHE A 1 169 ? 40.531 1.853 -13.706 1.00 84.44 169 PHE A N 1
ATOM 1367 C CA . PHE A 1 169 ? 39.124 1.853 -13.302 1.00 84.44 169 PHE A CA 1
ATOM 1368 C C . PHE A 1 169 ? 38.330 2.975 -13.990 1.00 84.44 169 PHE A C 1
ATOM 1370 O O . PHE A 1 169 ? 37.255 2.733 -14.540 1.00 84.44 169 PHE A O 1
ATOM 1377 N N . VAL A 1 170 ? 38.873 4.196 -14.029 1.00 91.38 170 VAL A N 1
ATOM 1378 C CA . VAL A 1 170 ? 38.232 5.338 -14.705 1.00 91.38 170 VAL A CA 1
ATOM 1379 C C . VAL A 1 170 ? 38.128 5.123 -16.220 1.00 91.38 170 VAL A C 1
ATOM 1381 O O . VAL A 1 170 ? 37.119 5.501 -16.824 1.00 91.38 170 VAL A O 1
ATOM 1384 N N . ILE A 1 171 ? 39.142 4.522 -16.845 1.00 86.50 171 ILE A N 1
ATOM 1385 C CA . ILE A 1 171 ? 39.133 4.184 -18.274 1.00 86.50 171 ILE A CA 1
ATOM 1386 C C . ILE A 1 171 ? 38.034 3.165 -18.563 1.00 86.50 171 ILE A C 1
ATOM 1388 O O . ILE A 1 171 ? 37.240 3.393 -19.473 1.00 86.50 171 ILE A O 1
ATOM 1392 N N . GLU A 1 172 ? 37.924 2.102 -17.766 1.00 84.75 172 GLU A N 1
ATOM 1393 C CA . GLU A 1 172 ? 36.880 1.091 -17.950 1.00 84.75 172 GLU A CA 1
ATOM 1394 C C . GLU A 1 172 ? 35.480 1.690 -17.737 1.00 84.75 172 GLU A C 1
ATOM 1396 O O . GLU A 1 172 ? 34.583 1.476 -18.552 1.00 84.75 172 GLU A O 1
ATOM 1401 N N . MET A 1 173 ? 35.307 2.562 -16.733 1.00 85.50 173 MET A N 1
ATOM 1402 C CA . MET A 1 173 ? 34.062 3.323 -16.550 1.00 85.50 173 MET A CA 1
ATOM 1403 C C . MET A 1 173 ? 33.704 4.174 -17.777 1.00 85.50 173 MET A C 1
ATOM 1405 O O . MET A 1 173 ? 32.537 4.266 -18.168 1.00 85.50 173 MET A O 1
ATOM 1409 N N . LYS A 1 174 ? 34.686 4.852 -18.383 1.00 91.25 174 LYS A N 1
ATOM 1410 C CA . LYS A 1 174 ? 34.459 5.649 -19.597 1.00 91.25 174 LYS A CA 1
ATOM 1411 C C . LYS A 1 174 ? 34.152 4.755 -20.797 1.00 91.25 174 LYS A C 1
ATOM 1413 O O . LYS A 1 174 ? 33.260 5.096 -21.571 1.00 91.25 174 LYS A O 1
ATOM 1418 N N . ASN A 1 175 ? 34.835 3.623 -20.926 1.00 85.81 175 ASN A N 1
ATOM 1419 C CA . ASN A 1 175 ? 34.618 2.649 -21.989 1.00 85.81 175 ASN A CA 1
ATOM 1420 C C . ASN A 1 175 ? 33.196 2.069 -21.937 1.00 85.81 175 ASN A C 1
ATOM 1422 O O . ASN A 1 175 ? 32.508 2.032 -22.953 1.00 85.81 175 ASN A O 1
ATOM 1426 N N . GLU A 1 176 ? 32.695 1.734 -20.746 1.00 86.00 176 GLU A N 1
ATOM 1427 C CA . GLU A 1 176 ? 31.308 1.302 -20.555 1.00 86.00 176 GLU A CA 1
ATOM 1428 C C . GLU A 1 176 ? 30.298 2.379 -20.974 1.00 86.00 176 GLU A C 1
ATOM 1430 O O . GLU A 1 176 ? 29.325 2.089 -21.674 1.00 86.00 176 GLU A O 1
ATOM 1435 N N . ARG A 1 177 ? 30.531 3.645 -20.599 1.00 91.12 177 ARG A N 1
ATOM 1436 C CA . ARG A 1 177 ? 29.672 4.755 -21.049 1.00 91.12 177 ARG A CA 1
ATOM 1437 C C . ARG A 1 177 ? 29.659 4.868 -22.571 1.00 91.12 177 ARG A C 1
ATOM 1439 O O . ARG A 1 177 ? 28.587 5.049 -23.144 1.00 91.12 177 ARG A O 1
ATOM 1446 N N . ILE A 1 178 ? 30.816 4.727 -23.218 1.00 93.69 178 ILE A N 1
ATOM 1447 C CA . ILE A 1 178 ? 30.925 4.726 -24.682 1.00 93.69 178 ILE A CA 1
ATOM 1448 C C . ILE A 1 178 ? 30.136 3.552 -25.271 1.00 93.69 178 ILE A C 1
ATOM 1450 O O . ILE A 1 178 ? 29.306 3.775 -26.145 1.00 93.69 178 ILE A O 1
ATOM 1454 N N . GLN A 1 179 ? 30.304 2.330 -24.757 1.00 93.50 179 GLN A N 1
ATOM 1455 C CA . GLN A 1 179 ? 29.552 1.160 -25.226 1.00 93.50 179 GLN A CA 1
ATOM 1456 C C . GLN A 1 179 ? 28.034 1.336 -25.076 1.00 93.50 179 GLN A C 1
ATOM 1458 O O . GLN A 1 179 ? 27.279 0.968 -25.977 1.00 93.50 179 GLN A O 1
ATOM 1463 N N . ASN A 1 180 ? 27.570 1.927 -23.973 1.00 93.06 180 ASN A N 1
ATOM 1464 C CA . ASN A 1 180 ? 26.152 2.231 -23.771 1.00 93.06 180 ASN A CA 1
ATOM 1465 C C . ASN A 1 180 ? 25.637 3.266 -24.779 1.00 93.06 180 ASN A C 1
ATOM 1467 O O . ASN A 1 180 ? 24.553 3.084 -25.339 1.00 93.06 180 ASN A O 1
ATOM 1471 N N . PHE A 1 181 ? 26.414 4.315 -25.062 1.00 95.50 181 PHE A N 1
ATOM 1472 C CA . PHE A 1 181 ? 26.070 5.261 -26.122 1.00 95.50 181 PHE A CA 1
ATOM 1473 C C . PHE A 1 181 ? 26.045 4.598 -27.501 1.00 95.50 181 PHE A C 1
ATOM 1475 O O . PHE A 1 181 ? 25.099 4.836 -28.246 1.00 95.50 181 PHE A O 1
ATOM 1482 N N . SER A 1 182 ? 26.987 3.705 -27.816 1.00 95.25 182 SER A N 1
ATOM 1483 C CA . SER A 1 182 ? 26.986 2.950 -29.076 1.00 95.25 182 SER A CA 1
ATOM 1484 C C . SER A 1 182 ? 25.749 2.056 -29.223 1.00 95.25 182 SER A C 1
ATOM 1486 O O . SER A 1 182 ? 25.142 2.020 -30.289 1.00 95.25 182 SER A O 1
ATOM 1488 N N . LYS A 1 183 ? 25.308 1.379 -28.151 1.00 96.94 183 LYS A N 1
ATOM 1489 C CA . LYS A 1 183 ? 24.054 0.598 -28.163 1.00 96.94 183 LYS A CA 1
ATOM 1490 C C . LYS A 1 183 ? 22.835 1.484 -28.422 1.00 96.94 183 LYS A C 1
ATOM 1492 O O . LYS A 1 183 ? 21.966 1.118 -29.209 1.00 96.94 183 LYS A O 1
ATOM 1497 N N . LYS A 1 184 ? 22.771 2.652 -27.776 1.00 97.56 184 LYS A N 1
ATOM 1498 C CA . LYS A 1 184 ? 21.681 3.617 -27.976 1.00 97.56 184 LYS A CA 1
ATOM 1499 C C . LYS A 1 184 ? 21.683 4.193 -29.395 1.00 97.56 184 LYS A C 1
ATOM 1501 O O . LYS A 1 184 ? 20.615 4.387 -29.965 1.00 97.56 184 LYS A O 1
ATOM 1506 N N . LEU A 1 185 ? 22.865 4.428 -29.963 1.00 97.50 185 LEU A N 1
ATOM 1507 C CA . LEU A 1 185 ? 23.024 4.879 -31.343 1.00 97.50 185 LEU A CA 1
ATOM 1508 C C . LEU A 1 185 ? 22.463 3.844 -32.328 1.00 97.50 185 LEU A C 1
ATOM 1510 O O . LEU A 1 185 ? 21.610 4.199 -33.131 1.00 97.50 185 LEU A O 1
ATOM 1514 N N . LEU A 1 186 ? 22.824 2.565 -32.180 1.00 97.31 186 LEU A N 1
ATOM 1515 C CA . LEU A 1 186 ? 22.283 1.477 -33.009 1.00 97.31 186 LEU A CA 1
ATOM 1516 C C . LEU A 1 186 ? 20.752 1.371 -32.924 1.00 97.31 186 LEU A C 1
ATOM 1518 O O . LEU A 1 186 ? 20.075 1.175 -33.930 1.00 97.31 186 LEU A O 1
ATOM 1522 N N . GLN A 1 187 ? 20.179 1.523 -31.725 1.00 97.62 187 GLN A N 1
ATOM 1523 C CA . GLN A 1 187 ? 18.720 1.546 -31.559 1.00 97.62 187 GLN A CA 1
ATOM 1524 C C . GLN A 1 187 ? 18.078 2.726 -32.298 1.00 97.62 187 GLN A C 1
ATOM 1526 O O . GLN A 1 187 ? 17.019 2.575 -32.904 1.00 97.62 187 GLN A O 1
ATOM 1531 N N . MET A 1 188 ? 18.711 3.898 -32.250 1.00 97.69 188 MET A N 1
ATOM 1532 C CA . MET A 1 188 ? 18.240 5.088 -32.954 1.00 97.69 188 MET A CA 1
ATOM 1533 C C . MET A 1 188 ? 18.327 4.918 -34.477 1.00 97.69 188 MET A C 1
ATOM 1535 O O . MET A 1 188 ? 17.387 5.289 -35.174 1.00 97.69 188 MET A O 1
ATOM 1539 N N . GLU A 1 189 ? 19.403 4.317 -34.988 1.00 97.06 189 GLU A N 1
ATOM 1540 C CA . GLU A 1 189 ? 19.567 3.993 -36.412 1.00 97.06 189 GLU A CA 1
ATOM 1541 C C . GLU A 1 189 ? 18.468 3.035 -36.902 1.00 97.06 189 GLU A C 1
ATOM 1543 O O . GLU A 1 189 ? 17.826 3.307 -37.916 1.00 97.06 189 GLU A O 1
ATOM 1548 N N . ALA A 1 190 ? 18.155 1.985 -36.134 1.00 97.94 190 ALA A N 1
ATOM 1549 C CA . ALA A 1 190 ? 17.067 1.058 -36.462 1.00 97.94 190 ALA A CA 1
ATOM 1550 C C . ALA A 1 190 ? 15.684 1.740 -36.483 1.00 97.94 190 ALA A C 1
ATOM 1552 O O . ALA A 1 190 ? 14.832 1.435 -37.322 1.00 97.94 190 ALA A O 1
ATOM 1553 N N . LEU A 1 191 ? 15.440 2.686 -35.567 1.00 98.31 191 LEU A N 1
ATOM 1554 C CA . LEU A 1 191 ? 14.210 3.483 -35.574 1.00 98.31 191 LEU A CA 1
ATOM 1555 C C . LEU A 1 191 ? 14.139 4.418 -36.787 1.00 98.31 191 LEU A C 1
ATOM 1557 O O . LEU A 1 191 ? 13.059 4.575 -37.356 1.00 98.31 191 LEU A O 1
ATOM 1561 N N . ALA A 1 192 ? 15.262 5.008 -37.200 1.00 98.06 192 ALA A N 1
ATOM 1562 C CA . ALA A 1 192 ? 15.327 5.860 -38.384 1.00 98.06 192 ALA A CA 1
ATOM 1563 C C . ALA A 1 192 ? 15.028 5.070 -39.670 1.00 98.06 192 ALA A C 1
ATOM 1565 O O . ALA A 1 192 ? 14.233 5.525 -40.490 1.00 98.06 192 ALA A O 1
ATOM 1566 N N . GLU A 1 193 ? 15.579 3.861 -39.812 1.00 97.81 193 GLU A N 1
ATOM 1567 C CA . GLU A 1 193 ? 15.286 2.968 -40.941 1.00 97.81 193 GLU A CA 1
ATOM 1568 C C . GLU A 1 193 ? 13.797 2.590 -40.995 1.00 97.81 193 GLU A C 1
ATOM 1570 O O . GLU A 1 193 ? 13.154 2.677 -42.045 1.00 97.81 193 GLU A O 1
ATOM 1575 N N . LYS A 1 194 ? 13.204 2.252 -39.842 1.00 98.06 194 LYS A N 1
ATOM 1576 C CA . LYS A 1 194 ? 11.763 1.986 -39.754 1.00 98.06 194 LYS A CA 1
ATOM 1577 C C . LYS A 1 194 ? 10.928 3.209 -40.138 1.00 98.06 194 LYS A C 1
ATOM 1579 O O . LYS A 1 194 ? 9.908 3.051 -40.807 1.00 98.06 194 LYS A O 1
ATOM 1584 N N . ASN A 1 195 ? 11.337 4.406 -39.719 1.00 98.06 195 ASN A N 1
ATOM 1585 C CA . ASN A 1 195 ? 10.630 5.635 -40.062 1.00 98.06 195 ASN A CA 1
ATOM 1586 C C . ASN A 1 195 ? 10.654 5.891 -41.578 1.00 98.06 195 ASN A C 1
ATOM 1588 O O . ASN A 1 195 ? 9.603 6.137 -42.159 1.00 98.06 195 ASN A O 1
ATOM 1592 N N . LEU A 1 196 ? 11.808 5.715 -42.231 1.00 98.19 196 LEU A N 1
ATOM 1593 C CA . LEU A 1 196 ? 11.921 5.811 -43.693 1.00 98.19 196 LEU A CA 1
ATOM 1594 C C . LEU A 1 196 ? 10.991 4.817 -44.409 1.00 98.19 196 LEU A C 1
ATOM 1596 O O . LEU A 1 196 ? 10.271 5.195 -45.331 1.00 98.19 196 LEU A O 1
ATOM 1600 N N . SER A 1 197 ? 10.931 3.564 -43.945 1.00 98.12 197 SER A N 1
ATOM 1601 C CA . SER A 1 197 ? 10.013 2.569 -44.516 1.00 98.12 197 SER A CA 1
ATOM 1602 C C . SER A 1 197 ? 8.539 2.971 -44.370 1.00 98.12 197 SER A C 1
ATOM 1604 O O . SER A 1 197 ? 7.750 2.768 -45.296 1.00 98.12 197 SER A O 1
ATOM 1606 N N . LEU A 1 198 ? 8.155 3.553 -43.230 1.00 98.44 198 LEU A N 1
ATOM 1607 C CA . LEU A 1 198 ? 6.796 4.050 -43.013 1.00 98.44 198 LEU A CA 1
ATOM 1608 C C . LEU A 1 198 ? 6.483 5.265 -43.893 1.00 98.44 198 LEU A C 1
ATOM 1610 O O . LEU A 1 198 ? 5.388 5.336 -44.447 1.00 98.44 198 LEU A O 1
ATOM 1614 N N . GLU A 1 199 ? 7.428 6.188 -44.072 1.00 98.31 199 GLU A N 1
ATOM 1615 C CA . GLU A 1 199 ? 7.273 7.326 -44.984 1.00 98.31 199 GLU A CA 1
ATOM 1616 C C . GLU A 1 199 ? 7.010 6.864 -46.425 1.00 98.31 199 GLU A C 1
ATOM 1618 O O . GLU A 1 199 ? 6.124 7.402 -47.094 1.00 98.31 199 GLU A O 1
ATOM 1623 N N . ASP A 1 200 ? 7.708 5.829 -46.894 1.00 98.25 200 ASP A N 1
ATOM 1624 C CA . ASP A 1 200 ? 7.478 5.264 -48.225 1.00 98.25 200 ASP A CA 1
ATOM 1625 C C . ASP A 1 200 ? 6.126 4.541 -48.334 1.00 98.25 200 ASP A C 1
ATOM 1627 O O . ASP A 1 200 ? 5.432 4.675 -49.346 1.00 98.25 200 ASP A O 1
ATOM 1631 N N . GLN A 1 201 ? 5.679 3.846 -47.280 1.00 98.44 201 GLN A N 1
ATOM 1632 C CA . GLN A 1 201 ? 4.321 3.285 -47.234 1.00 98.44 201 GLN A CA 1
ATOM 1633 C C . GLN A 1 201 ? 3.249 4.378 -47.302 1.00 98.44 201 GLN A C 1
ATOM 1635 O O . GLN A 1 201 ? 2.271 4.230 -48.037 1.00 98.44 201 GLN A O 1
ATOM 1640 N N . VAL A 1 202 ? 3.438 5.489 -46.584 1.00 98.44 202 VAL A N 1
ATOM 1641 C CA . VAL A 1 202 ? 2.521 6.636 -46.622 1.00 98.44 202 VAL A CA 1
ATOM 1642 C C . VAL A 1 202 ? 2.467 7.239 -48.023 1.00 98.44 202 VAL A C 1
ATOM 1644 O O . VAL A 1 202 ? 1.371 7.464 -48.536 1.00 98.44 202 VAL A O 1
ATOM 1647 N N . LYS A 1 203 ? 3.613 7.446 -48.684 1.00 98.44 203 LYS A N 1
ATOM 1648 C CA . LYS A 1 203 ? 3.650 7.937 -50.074 1.00 98.44 203 LYS A CA 1
ATOM 1649 C C . LYS A 1 203 ? 2.885 7.011 -51.022 1.00 98.44 203 LYS A C 1
ATOM 1651 O O . LYS A 1 203 ? 2.074 7.492 -51.811 1.00 98.44 203 LYS A O 1
ATOM 1656 N N . ASN A 1 204 ? 3.081 5.697 -50.903 1.00 98.44 204 ASN A N 1
ATOM 1657 C CA . ASN A 1 204 ? 2.372 4.712 -51.723 1.00 98.44 204 ASN A CA 1
ATOM 1658 C C . ASN A 1 204 ? 0.855 4.748 -51.487 1.00 98.44 204 ASN A C 1
ATOM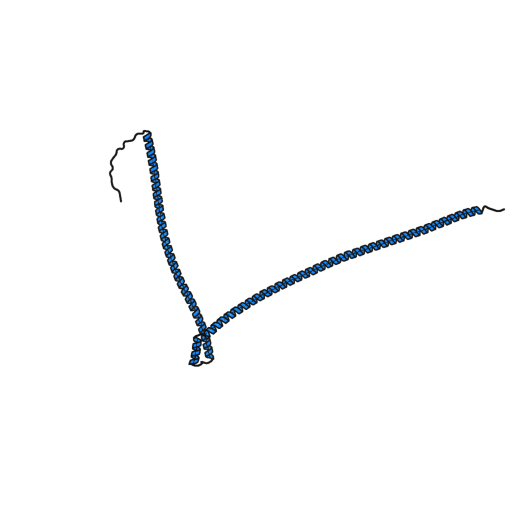 1660 O O . ASN A 1 204 ? 0.083 4.727 -52.445 1.00 98.44 204 ASN A O 1
ATOM 1664 N N . LEU A 1 205 ? 0.415 4.839 -50.228 1.00 98.56 205 LEU A N 1
ATOM 1665 C CA . LEU A 1 205 ? -1.008 4.942 -49.889 1.00 98.56 205 LEU A CA 1
ATOM 1666 C C . LEU A 1 205 ? -1.633 6.239 -50.410 1.00 98.56 205 LEU A C 1
ATOM 1668 O O . LEU A 1 205 ? -2.742 6.205 -50.939 1.00 98.56 205 LEU A O 1
ATOM 1672 N N . LEU A 1 206 ? -0.927 7.368 -50.308 1.00 98.38 206 LEU A N 1
ATOM 1673 C CA . LEU A 1 206 ? -1.380 8.641 -50.873 1.00 98.38 206 LEU A CA 1
ATOM 1674 C C . LEU A 1 206 ? -1.533 8.550 -52.395 1.00 98.38 206 LEU A C 1
ATOM 1676 O O . LEU A 1 206 ? -2.546 8.990 -52.934 1.00 98.38 206 LEU A O 1
ATOM 1680 N N . GLN A 1 207 ? -0.576 7.921 -53.081 1.00 98.38 207 GLN A N 1
ATOM 1681 C CA . GLN A 1 207 ? -0.657 7.704 -54.524 1.00 98.38 207 GLN A CA 1
ATOM 1682 C C . GLN A 1 207 ? -1.845 6.807 -54.910 1.00 98.38 207 GLN A C 1
ATOM 1684 O O . GLN A 1 207 ? -2.560 7.112 -55.863 1.00 98.38 207 GLN A O 1
ATOM 1689 N N . GLN A 1 208 ? -2.093 5.724 -54.167 1.00 98.31 208 GLN A N 1
ATOM 1690 C CA . GLN A 1 208 ? -3.252 4.854 -54.398 1.00 98.31 208 GLN A CA 1
ATOM 1691 C C . GLN A 1 208 ? -4.578 5.579 -54.148 1.00 98.31 208 GLN A C 1
ATOM 1693 O O . GLN A 1 208 ? -5.535 5.392 -54.898 1.00 98.31 208 GLN A O 1
ATOM 1698 N N . ASN A 1 209 ? -4.645 6.412 -53.107 1.00 98.38 209 ASN A N 1
ATOM 1699 C CA . ASN A 1 209 ? -5.831 7.207 -52.812 1.00 98.38 209 ASN A CA 1
ATOM 1700 C C . ASN A 1 209 ? -6.142 8.184 -53.953 1.00 98.38 209 ASN A C 1
ATOM 1702 O O . ASN A 1 209 ? -7.295 8.293 -54.367 1.00 98.38 209 ASN A O 1
ATOM 1706 N N . GLU A 1 210 ? -5.109 8.821 -54.506 1.00 98.38 210 GLU A N 1
ATOM 1707 C CA . GLU A 1 210 ? -5.255 9.723 -55.644 1.00 98.38 210 GLU A CA 1
ATOM 1708 C C . GLU A 1 210 ? -5.752 8.997 -56.903 1.00 98.38 210 GLU A C 1
ATOM 1710 O O . GLU A 1 210 ? -6.687 9.473 -57.546 1.00 98.38 210 GLU A O 1
ATOM 1715 N N . ASP A 1 211 ? -5.217 7.810 -57.220 1.00 98.50 211 ASP A N 1
ATOM 1716 C CA . ASP A 1 211 ? -5.714 6.998 -58.346 1.00 98.50 211 ASP A CA 1
ATOM 1717 C C . ASP A 1 211 ? -7.200 6.635 -58.179 1.00 98.50 211 ASP A C 1
ATOM 1719 O O . ASP A 1 211 ? -8.002 6.765 -59.109 1.00 98.50 211 ASP A O 1
ATOM 1723 N N . LEU A 1 212 ? -7.599 6.227 -56.969 1.00 98.44 212 LEU A N 1
ATOM 1724 C CA . LEU A 1 212 ? -8.998 5.928 -56.663 1.00 98.44 212 LEU A CA 1
ATOM 1725 C C . LEU A 1 212 ? -9.890 7.166 -56.787 1.00 98.44 212 LEU A C 1
ATOM 1727 O O . LEU A 1 212 ? -11.000 7.060 -57.311 1.00 98.44 212 LEU A O 1
ATOM 1731 N N . ARG A 1 213 ? -9.412 8.336 -56.352 1.00 98.44 213 ARG A N 1
ATOM 1732 C CA . ARG A 1 213 ? -10.136 9.607 -56.464 1.00 98.44 213 ARG A CA 1
ATOM 1733 C C . ARG A 1 213 ? -10.386 9.979 -57.925 1.00 98.44 213 ARG A C 1
ATOM 1735 O O . ARG A 1 213 ? -11.530 10.260 -58.280 1.00 98.44 213 ARG A O 1
ATOM 1742 N N . LEU A 1 214 ? -9.363 9.885 -58.775 1.00 98.44 214 LEU A N 1
ATOM 1743 C CA . LEU A 1 214 ? -9.486 10.126 -60.218 1.00 98.44 214 LEU A CA 1
ATOM 1744 C C . LEU A 1 214 ? -10.443 9.126 -60.885 1.00 98.44 214 LEU A C 1
ATOM 1746 O O . LEU A 1 214 ? -11.261 9.494 -61.733 1.00 98.44 214 LEU A O 1
ATOM 1750 N N . ARG A 1 215 ? -10.397 7.851 -60.480 1.00 98.56 215 ARG A N 1
ATOM 1751 C CA . ARG A 1 215 ? -11.327 6.827 -60.978 1.00 98.56 215 ARG A CA 1
ATOM 1752 C C . ARG A 1 215 ? -12.771 7.115 -60.573 1.00 98.56 215 ARG A C 1
ATOM 1754 O O . ARG A 1 215 ? -13.676 6.967 -61.392 1.00 98.56 215 ARG A O 1
ATOM 1761 N N . MET A 1 216 ? -12.989 7.532 -59.330 1.00 98.44 216 MET A N 1
ATOM 1762 C CA . MET A 1 216 ? -14.304 7.919 -58.826 1.00 98.44 216 MET A CA 1
ATOM 1763 C C . MET A 1 216 ? -14.851 9.135 -59.579 1.00 98.44 216 MET A C 1
ATOM 1765 O O . MET A 1 216 ? -16.008 9.110 -59.990 1.00 98.44 216 MET A O 1
ATOM 1769 N N . GLU A 1 217 ? -14.025 10.152 -59.835 1.00 98.44 217 GLU A N 1
ATOM 1770 C CA . GLU A 1 217 ? -14.407 11.322 -60.634 1.00 98.44 217 GLU A CA 1
ATOM 1771 C C . GLU A 1 217 ? -14.839 10.918 -62.051 1.00 98.44 217 GLU A C 1
ATOM 1773 O O . GLU A 1 217 ? -15.904 11.324 -62.515 1.00 98.44 217 GLU A O 1
ATOM 1778 N N . LYS A 1 218 ? -14.091 10.019 -62.704 1.00 98.31 218 LYS A N 1
ATOM 1779 C CA . LYS A 1 218 ? -14.463 9.470 -64.017 1.00 98.31 218 LYS A CA 1
ATOM 1780 C C . LYS A 1 218 ? -15.795 8.710 -63.995 1.00 98.31 218 LYS A C 1
ATOM 1782 O O . LYS A 1 218 ? -16.578 8.796 -64.939 1.00 98.31 218 LYS A O 1
ATOM 1787 N N . HIS A 1 219 ? -16.066 7.929 -62.951 1.00 98.12 219 HIS A N 1
ATOM 1788 C CA . HIS A 1 219 ? -17.362 7.259 -62.820 1.00 98.12 219 HIS A CA 1
ATOM 1789 C C . HIS A 1 219 ? -18.491 8.256 -62.554 1.00 98.12 219 HIS A C 1
ATOM 1791 O O . HIS A 1 219 ? -19.580 8.101 -63.103 1.00 98.12 219 HIS A O 1
ATOM 1797 N N . GLN A 1 220 ? -18.231 9.303 -61.772 1.00 98.50 220 GLN A N 1
ATOM 1798 C CA . GLN A 1 220 ? -19.201 10.353 -61.490 1.00 98.50 220 GLN A CA 1
ATOM 1799 C C . GLN A 1 220 ? -19.602 11.113 -62.761 1.00 98.50 220 GLN A C 1
ATOM 1801 O O . GLN A 1 220 ? -20.792 11.359 -62.970 1.00 98.50 220 GLN A O 1
ATOM 1806 N N . THR A 1 221 ? -18.645 11.450 -63.633 1.00 98.19 221 THR A N 1
ATOM 1807 C CA . THR A 1 221 ? -18.947 12.102 -64.917 1.00 98.19 221 THR A CA 1
ATOM 1808 C C . THR A 1 221 ? -19.768 11.192 -65.830 1.00 98.19 221 THR A C 1
ATOM 1810 O O . THR A 1 221 ? -20.772 11.642 -66.384 1.00 98.19 221 THR A O 1
ATOM 1813 N N . LEU A 1 222 ? -19.431 9.900 -65.904 1.00 98.31 222 LEU A N 1
ATOM 1814 C CA . LEU A 1 222 ? -20.206 8.913 -66.662 1.00 98.31 222 LEU A CA 1
ATOM 1815 C C . LEU A 1 222 ? -21.650 8.784 -66.145 1.00 98.31 222 LEU A C 1
ATOM 1817 O O . LEU A 1 222 ? -22.587 8.751 -66.937 1.00 98.31 222 LEU A O 1
ATOM 1821 N N . ILE A 1 223 ? -21.855 8.747 -64.824 1.00 98.25 223 ILE A N 1
ATOM 1822 C CA . ILE A 1 223 ? -23.199 8.699 -64.220 1.00 98.25 223 ILE A CA 1
ATOM 1823 C C . ILE A 1 223 ? -24.006 9.949 -64.589 1.00 98.25 223 ILE A C 1
ATOM 1825 O O . ILE A 1 223 ? -25.191 9.843 -64.914 1.00 98.25 223 ILE A O 1
ATOM 1829 N N . GLN A 1 224 ? -23.381 11.130 -64.573 1.00 98.19 224 GLN A N 1
ATOM 1830 C CA . GLN A 1 224 ? -24.034 12.375 -64.981 1.00 98.19 224 GLN A CA 1
ATOM 1831 C C . GLN A 1 224 ? -24.403 12.368 -66.471 1.00 98.19 224 GLN A C 1
ATOM 1833 O O . GLN A 1 224 ? -25.469 12.864 -66.831 1.00 98.19 224 GLN A O 1
ATOM 1838 N N . GLU A 1 225 ? -23.549 11.817 -67.336 1.00 98.12 225 GLU A N 1
ATOM 1839 C CA . GLU A 1 225 ? -23.831 11.654 -68.768 1.00 98.12 225 GLU A CA 1
ATOM 1840 C C . GLU A 1 225 ? -24.989 10.689 -69.016 1.00 98.12 225 GLU A C 1
ATOM 1842 O O . GLU A 1 225 ? -25.949 11.058 -69.688 1.00 98.12 225 GLU A O 1
ATOM 1847 N N . LEU A 1 226 ? -24.957 9.499 -68.411 1.00 98.19 226 LEU A N 1
ATOM 1848 C CA . LEU A 1 226 ? -26.036 8.516 -68.526 1.00 98.19 226 LEU A CA 1
ATOM 1849 C C . LEU A 1 226 ? -27.366 9.057 -67.991 1.00 98.19 226 LEU A C 1
ATOM 1851 O O . LEU A 1 226 ? -28.404 8.832 -68.605 1.00 98.19 226 LEU A O 1
ATOM 1855 N N . SER A 1 227 ? -27.341 9.812 -66.889 1.00 98.25 227 SER A N 1
ATOM 1856 C CA . SER A 1 227 ? -28.538 10.476 -66.356 1.00 98.25 227 SER A CA 1
ATOM 1857 C C . SER A 1 227 ? -29.105 11.500 -67.342 1.00 98.25 227 SER A C 1
ATOM 1859 O O . SER A 1 227 ? -30.313 11.539 -67.558 1.00 98.25 227 SER A O 1
ATOM 1861 N N . ARG A 1 228 ? -28.241 12.295 -67.990 1.00 98.06 228 ARG A N 1
ATOM 1862 C CA . ARG A 1 228 ? -28.657 13.258 -69.021 1.00 98.06 228 ARG A CA 1
ATOM 1863 C C . ARG A 1 228 ? -29.283 12.562 -70.230 1.00 98.06 228 ARG A C 1
ATOM 1865 O O . ARG A 1 228 ? -30.326 13.005 -70.703 1.00 98.06 228 ARG A O 1
ATOM 1872 N N . GLU A 1 229 ? -28.678 11.478 -70.708 1.00 97.88 229 GLU A N 1
ATOM 1873 C CA . GLU A 1 229 ? -29.236 10.679 -71.806 1.00 97.88 229 GLU A CA 1
ATOM 1874 C C . GLU A 1 229 ? -30.566 10.024 -71.417 1.00 97.88 229 GLU A C 1
ATOM 1876 O O . GLU A 1 229 ? -31.514 10.045 -72.200 1.00 97.88 229 GLU A O 1
ATOM 1881 N N . HIS A 1 230 ? -30.688 9.521 -70.187 1.00 98.19 230 HIS A N 1
ATOM 1882 C CA . HIS A 1 230 ? -31.939 8.962 -69.681 1.00 98.19 230 HIS A CA 1
ATOM 1883 C C . HIS A 1 230 ? -33.080 9.990 -69.700 1.00 98.19 230 HIS A C 1
ATOM 1885 O O . HIS A 1 230 ? -34.143 9.698 -70.246 1.00 98.19 230 HIS A O 1
ATOM 1891 N N . THR A 1 231 ? -32.849 11.210 -69.196 1.00 98.12 231 THR A N 1
ATOM 1892 C CA . THR A 1 231 ? -33.846 12.293 -69.249 1.00 98.12 231 THR A CA 1
ATOM 1893 C C . THR A 1 231 ? -34.228 12.641 -70.691 1.00 98.12 231 THR A C 1
ATOM 1895 O O . THR A 1 231 ? -35.412 12.739 -71.000 1.00 98.12 231 THR A O 1
ATOM 1898 N N . ARG A 1 232 ? -33.254 12.762 -71.607 1.00 97.94 232 ARG A N 1
ATOM 1899 C CA . ARG A 1 232 ? -33.515 13.051 -73.035 1.00 97.94 232 ARG A CA 1
ATOM 1900 C C . ARG A 1 232 ? -34.376 11.979 -73.704 1.00 97.94 232 ARG A C 1
ATOM 1902 O O . ARG A 1 232 ? -35.280 12.301 -74.480 1.00 97.94 232 ARG A O 1
ATOM 1909 N N . LEU A 1 233 ? -34.093 10.708 -73.420 1.00 98.06 233 LEU A N 1
ATOM 1910 C CA . LEU A 1 233 ? -34.871 9.585 -73.939 1.00 98.06 233 LEU A CA 1
ATOM 1911 C C . LEU A 1 233 ? -36.284 9.568 -73.356 1.00 98.06 233 LEU A C 1
ATOM 1913 O O . LEU A 1 233 ? -37.232 9.343 -74.104 1.00 98.06 233 LEU A O 1
ATOM 1917 N N . GLN A 1 234 ? -36.442 9.860 -72.063 1.00 98.06 234 GLN A N 1
ATOM 1918 C CA . GLN A 1 234 ? -37.753 9.958 -71.427 1.00 98.06 234 GLN A CA 1
ATOM 1919 C C . GLN A 1 234 ? -38.601 11.083 -72.039 1.00 98.06 234 GLN A C 1
ATOM 1921 O O . GLN A 1 234 ? -39.739 10.840 -72.429 1.00 98.06 234 GLN A O 1
ATOM 1926 N N . GLU A 1 235 ? -38.039 12.282 -72.214 1.00 97.88 235 GLU A N 1
ATOM 1927 C CA . GLU A 1 235 ? -38.733 13.396 -72.876 1.00 97.88 235 GLU A CA 1
ATOM 1928 C C . GLU A 1 235 ? -39.146 13.046 -74.314 1.00 97.88 235 GLU A C 1
ATOM 1930 O O . GLU A 1 235 ? -40.217 13.438 -74.782 1.00 97.88 235 GLU A O 1
ATOM 1935 N N . SER A 1 236 ? -38.294 12.315 -75.036 1.00 97.31 236 SER A N 1
ATOM 1936 C CA . SER A 1 236 ? -38.591 11.866 -76.401 1.00 97.31 236 SER A CA 1
ATOM 1937 C C . SER A 1 236 ? -39.710 10.821 -76.418 1.00 97.31 236 SER A C 1
ATOM 1939 O O . SER A 1 236 ? -40.614 10.907 -77.248 1.00 97.31 236 SER A O 1
ATOM 1941 N N . LEU A 1 237 ? -39.695 9.881 -75.469 1.00 97.88 237 LEU A N 1
ATOM 1942 C CA . LEU A 1 237 ? -40.740 8.874 -75.291 1.00 97.88 237 LEU A CA 1
ATOM 1943 C C . LEU A 1 237 ? -42.096 9.510 -74.948 1.00 97.88 237 LEU A C 1
ATOM 1945 O O . LEU A 1 237 ? -43.115 9.114 -75.508 1.00 97.88 237 LEU A O 1
ATOM 1949 N N . GLU A 1 238 ? -42.120 10.510 -74.064 1.00 97.50 238 GLU A N 1
ATOM 1950 C CA . GLU A 1 238 ? -43.338 11.247 -73.703 1.00 97.50 238 GLU A CA 1
ATOM 1951 C C . GLU A 1 238 ? -43.927 11.999 -74.907 1.00 97.50 238 GLU A C 1
ATOM 1953 O O . GLU A 1 238 ? -45.137 11.943 -75.139 1.00 97.50 238 GLU A O 1
ATOM 1958 N N . LYS A 1 239 ? -43.079 12.643 -75.723 1.00 97.62 239 LYS A N 1
ATOM 1959 C CA . LYS A 1 239 ? -43.506 13.304 -76.970 1.00 97.62 239 LYS A CA 1
ATOM 1960 C C . LYS A 1 239 ? -44.107 12.314 -77.966 1.00 97.62 239 LYS A C 1
ATOM 1962 O O . LYS A 1 239 ? -45.170 12.594 -78.517 1.00 97.62 239 LYS A O 1
ATOM 1967 N N . GLU A 1 240 ? -43.462 11.167 -78.174 1.00 96.44 240 GLU A N 1
ATOM 1968 C CA . GLU A 1 240 ? -43.957 10.126 -79.082 1.00 96.44 240 GLU A CA 1
ATOM 1969 C C . GLU A 1 240 ? -45.276 9.520 -78.580 1.00 96.44 240 GLU A C 1
ATOM 1971 O O . GLU A 1 240 ? -46.213 9.333 -79.352 1.00 96.44 240 GLU A O 1
ATOM 1976 N N . SER A 1 241 ? -45.399 9.291 -77.268 1.00 96.62 241 SER A N 1
ATOM 1977 C CA . SER A 1 241 ? -46.640 8.826 -76.637 1.00 96.62 241 SER A CA 1
ATOM 1978 C C . SER A 1 241 ? -47.798 9.807 -76.856 1.00 96.62 241 SER A C 1
ATOM 1980 O O . SER A 1 241 ? -48.891 9.401 -77.253 1.00 96.62 241 SER A O 1
ATOM 1982 N N . LEU A 1 242 ? -47.554 11.112 -76.684 1.00 97.50 242 LEU A N 1
ATOM 1983 C CA . LEU A 1 242 ? -48.555 12.154 -76.926 1.00 97.50 242 LEU A CA 1
ATOM 1984 C C . LEU A 1 242 ? -48.974 12.223 -78.404 1.00 97.50 242 LEU A C 1
ATOM 1986 O O . LEU A 1 242 ? -50.159 12.371 -78.707 1.00 97.50 242 LEU A O 1
ATOM 1990 N N . LEU A 1 243 ? -48.015 12.115 -79.330 1.00 97.25 243 LEU A N 1
ATOM 1991 C CA . LEU A 1 243 ? -48.295 12.063 -80.768 1.00 97.25 243 LEU A CA 1
ATOM 1992 C C . LEU A 1 243 ? -49.109 10.819 -81.133 1.00 97.25 243 LEU A C 1
ATOM 1994 O O . LEU A 1 243 ? -50.094 10.933 -81.858 1.00 97.25 243 LEU A O 1
ATOM 1998 N N . SER A 1 244 ? -48.749 9.659 -80.585 1.00 96.81 244 SER A N 1
ATOM 1999 C CA . SER A 1 244 ? -49.482 8.405 -80.765 1.00 96.81 244 SER A CA 1
ATOM 2000 C C . SER A 1 244 ? -50.915 8.507 -80.238 1.00 96.81 244 SER A C 1
ATOM 2002 O O . SER A 1 244 ? -51.858 8.126 -80.931 1.00 96.81 244 SER A O 1
ATOM 2004 N N . GLN A 1 245 ? -51.113 9.111 -79.059 1.00 97.44 245 GLN A N 1
ATOM 2005 C CA . GLN A 1 245 ? -52.445 9.367 -78.513 1.00 97.44 245 GLN A CA 1
ATOM 2006 C C . GLN A 1 245 ? -53.269 10.281 -79.430 1.00 97.44 245 GLN A C 1
ATOM 2008 O O . GLN A 1 245 ? -54.427 9.970 -79.704 1.00 97.44 245 GLN A O 1
ATOM 2013 N N . ARG A 1 246 ? -52.679 11.374 -79.935 1.00 96.81 246 ARG A N 1
ATOM 2014 C CA . ARG A 1 246 ? -53.344 12.284 -80.883 1.00 96.81 246 ARG A CA 1
ATOM 2015 C C . ARG A 1 246 ? -53.728 11.564 -82.172 1.00 96.81 2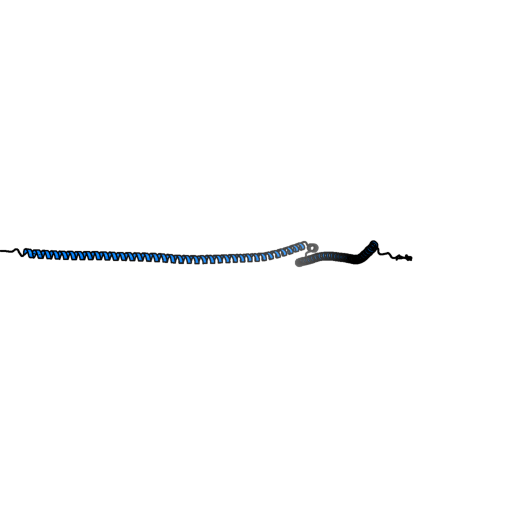46 ARG A C 1
ATOM 2017 O O . ARG A 1 246 ? -54.868 11.666 -82.602 1.00 96.81 246 ARG A O 1
ATOM 2024 N N . LEU A 1 247 ? -52.807 10.803 -82.758 1.00 95.69 247 LEU A N 1
ATOM 2025 C CA . LEU A 1 247 ? -53.070 10.048 -83.980 1.00 95.69 247 LEU A CA 1
ATOM 2026 C C . LEU A 1 247 ? -54.149 8.980 -83.759 1.00 95.69 247 LEU A C 1
ATOM 2028 O O . LEU A 1 247 ? -54.968 8.743 -84.643 1.00 95.69 247 LEU A O 1
ATOM 2032 N N . ASN A 1 248 ? -54.185 8.346 -82.582 1.00 95.31 248 ASN A N 1
ATOM 2033 C CA . ASN A 1 248 ? -55.245 7.403 -82.243 1.00 95.31 248 ASN A CA 1
ATOM 2034 C C . ASN A 1 248 ? -56.607 8.100 -82.092 1.00 95.31 248 ASN A C 1
ATOM 2036 O O . ASN A 1 248 ? -57.596 7.574 -82.592 1.00 95.31 248 ASN A O 1
ATOM 2040 N N . GLN A 1 249 ? -56.660 9.290 -81.484 1.00 95.69 249 GLN A N 1
ATOM 2041 C CA . GLN A 1 249 ? -57.878 10.111 -81.435 1.00 95.69 249 GLN A CA 1
ATOM 2042 C C . GLN A 1 249 ? -58.337 10.517 -82.842 1.00 95.69 249 GLN A C 1
ATOM 2044 O O . GLN A 1 249 ? -59.492 10.296 -83.189 1.00 95.69 249 GLN A O 1
ATOM 2049 N N . GLU A 1 250 ? -57.433 11.019 -83.690 1.00 94.06 250 GLU A N 1
ATOM 2050 C CA . GLU A 1 250 ? -57.736 11.348 -85.091 1.00 94.06 250 GLU A CA 1
ATOM 2051 C C . GLU A 1 250 ? -58.230 10.117 -85.864 1.00 94.06 250 GLU A C 1
ATOM 2053 O O . GLU A 1 250 ? -59.200 10.193 -86.617 1.00 94.06 250 GLU A O 1
ATOM 2058 N N . LYS A 1 251 ? -57.610 8.950 -85.653 1.00 94.31 251 LYS A N 1
ATOM 2059 C CA . LYS A 1 251 ? -58.053 7.679 -86.235 1.00 94.31 251 LYS A CA 1
ATOM 2060 C C . LYS A 1 251 ? -59.462 7.306 -85.769 1.00 94.31 251 LYS A C 1
ATOM 2062 O O . LYS A 1 251 ? -60.270 6.897 -86.598 1.00 94.31 251 LYS A O 1
ATOM 2067 N N . GLU A 1 252 ? -59.758 7.410 -84.476 1.00 93.75 252 GLU A N 1
ATOM 2068 C CA . GLU A 1 252 ? -61.091 7.144 -83.922 1.00 93.75 252 GLU A CA 1
ATOM 2069 C C . GLU A 1 252 ? -62.136 8.123 -84.476 1.00 93.75 252 GLU A C 1
ATOM 2071 O O . GLU A 1 252 ? -63.211 7.688 -84.887 1.00 93.75 252 GLU A O 1
ATOM 2076 N N . GLU A 1 253 ? -61.810 9.415 -84.592 1.00 91.06 253 GLU A N 1
ATOM 2077 C CA . GLU A 1 253 ? -62.668 10.415 -85.237 1.00 91.06 253 GLU A CA 1
ATOM 2078 C C . GLU A 1 253 ? -62.934 10.083 -86.710 1.00 91.06 253 GLU A C 1
ATOM 2080 O O . GLU A 1 253 ? -64.075 10.156 -87.169 1.00 91.06 253 GLU A O 1
ATOM 2085 N N . LEU A 1 254 ? -61.901 9.701 -87.467 1.00 91.12 254 LEU A N 1
ATOM 2086 C CA . LEU A 1 254 ? -62.041 9.307 -88.870 1.00 91.12 254 LEU A CA 1
ATOM 2087 C C . LEU A 1 254 ? -62.877 8.032 -89.022 1.00 91.12 254 LEU A C 1
ATOM 2089 O O . LEU A 1 254 ? -63.719 7.964 -89.916 1.00 91.12 254 LEU A O 1
ATOM 2093 N N . LEU A 1 255 ? -62.694 7.040 -88.145 1.00 90.94 255 LEU A N 1
ATOM 2094 C CA . LEU A 1 255 ? -63.533 5.840 -88.113 1.00 90.94 255 LEU A CA 1
ATOM 2095 C C . LEU A 1 255 ? -64.987 6.187 -87.780 1.00 90.94 255 LEU A C 1
ATOM 2097 O O . LEU A 1 255 ? -65.890 5.671 -88.434 1.00 90.94 255 LEU A O 1
ATOM 2101 N N . TYR A 1 256 ? -65.222 7.090 -86.825 1.00 90.06 256 TYR A N 1
ATOM 2102 C CA . TYR A 1 256 ? -66.562 7.573 -86.498 1.00 90.06 256 TYR A CA 1
ATOM 2103 C C . TYR A 1 256 ? -67.220 8.259 -87.704 1.00 90.06 256 TYR A C 1
ATOM 2105 O O . TYR A 1 256 ? -68.366 7.953 -88.025 1.00 90.06 256 TYR A O 1
ATOM 2113 N N . ARG A 1 257 ? -66.492 9.117 -88.435 1.00 88.00 257 ARG A N 1
ATOM 2114 C CA . ARG A 1 257 ? -66.983 9.747 -89.678 1.00 88.00 257 ARG A CA 1
ATOM 2115 C C . ARG A 1 257 ? -67.272 8.726 -90.781 1.00 88.00 257 ARG A C 1
ATOM 2117 O O . ARG A 1 257 ? -68.292 8.842 -91.454 1.00 88.00 257 ARG A O 1
ATOM 2124 N N . LEU A 1 258 ? -66.412 7.718 -90.950 1.00 85.94 258 LEU A N 1
ATOM 2125 C CA . LEU A 1 258 ? -66.592 6.653 -91.943 1.00 85.94 258 LEU A CA 1
ATOM 2126 C C . LEU A 1 258 ? -67.835 5.802 -91.648 1.00 85.94 258 LEU A C 1
ATOM 2128 O O . LEU A 1 258 ? -68.607 5.514 -92.557 1.00 85.94 258 LEU A O 1
ATOM 2132 N N . VAL A 1 259 ? -68.026 5.409 -90.384 1.00 83.00 259 VAL A N 1
ATOM 2133 C CA . VAL A 1 259 ? -69.174 4.600 -89.939 1.00 83.00 259 VAL A CA 1
ATOM 2134 C C . VAL A 1 259 ? -70.476 5.401 -90.004 1.00 83.00 259 VAL A C 1
ATOM 2136 O O . VAL A 1 259 ? -71.511 4.845 -90.366 1.00 83.00 259 VAL A O 1
ATOM 2139 N N . ASN A 1 260 ? -70.422 6.702 -89.713 1.00 78.62 260 ASN A N 1
ATOM 2140 C CA . ASN A 1 260 ? -71.604 7.563 -89.676 1.00 78.62 260 ASN A CA 1
ATOM 2141 C C . ASN A 1 260 ? -71.877 8.320 -90.988 1.00 78.62 260 ASN A C 1
ATOM 2143 O O . ASN A 1 260 ? -72.865 9.044 -91.063 1.00 78.62 260 ASN A O 1
ATOM 2147 N N . GLY A 1 261 ? -71.072 8.100 -92.035 1.00 62.97 261 GLY A N 1
ATOM 2148 C CA . GLY A 1 261 ? -71.418 8.449 -93.416 1.00 62.97 261 GLY A CA 1
ATOM 2149 C C . GLY A 1 261 ? -71.067 9.862 -93.894 1.00 62.97 261 GLY A C 1
ATOM 2150 O O . GLY A 1 261 ? -71.690 10.321 -94.851 1.00 62.97 261 GLY A O 1
ATOM 2151 N N . ASP A 1 262 ? -70.065 10.533 -93.314 1.00 53.38 262 ASP A N 1
ATOM 2152 C CA . ASP A 1 262 ? -69.644 11.870 -93.767 1.00 53.38 262 ASP A CA 1
ATOM 2153 C C . ASP A 1 262 ? -68.450 11.815 -94.755 1.00 53.38 262 ASP A C 1
ATOM 2155 O O . ASP A 1 262 ? -67.319 11.471 -94.413 1.00 53.38 262 ASP A O 1
ATOM 2159 N N . SER A 1 263 ? -68.754 12.155 -96.012 1.00 51.72 263 SER A N 1
ATOM 2160 C CA . SER A 1 263 ? -67.968 12.153 -97.265 1.00 51.72 263 SER A CA 1
ATOM 2161 C C . SER A 1 263 ? -66.468 12.541 -97.218 1.00 51.72 263 SER A C 1
ATOM 2163 O O . SER A 1 263 ? -66.089 13.589 -96.698 1.00 51.72 263 SER A O 1
ATOM 2165 N N . LEU A 1 264 ? -65.623 11.750 -97.901 1.00 51.94 264 LEU A N 1
ATOM 2166 C CA . LEU A 1 264 ? -64.186 11.991 -98.154 1.00 51.94 264 LEU A CA 1
ATOM 2167 C C . LEU A 1 264 ? -63.933 13.108 -99.194 1.00 51.94 264 LEU A C 1
ATOM 2169 O O . LEU A 1 264 ? -64.545 13.069 -100.264 1.00 51.94 264 LEU A O 1
ATOM 2173 N N . PRO A 1 265 ? -62.967 14.027 -98.981 1.00 55.75 265 PRO A N 1
ATOM 2174 C CA . PRO A 1 265 ? -62.439 14.863 -100.050 1.00 55.75 265 PRO A CA 1
ATOM 2175 C C . PRO A 1 265 ? -61.309 14.146 -100.813 1.00 55.75 265 PRO A C 1
ATOM 2177 O O . PRO A 1 265 ? -60.398 13.553 -100.236 1.00 55.75 265 PRO A O 1
ATOM 2180 N N . THR A 1 266 ? -61.388 14.230 -102.139 1.00 43.16 266 THR A N 1
ATOM 2181 C CA . THR A 1 266 ? -60.437 13.752 -103.151 1.00 43.16 266 THR A CA 1
ATOM 2182 C C . THR A 1 266 ? -59.016 14.276 -102.914 1.00 43.16 266 THR A C 1
ATOM 2184 O O . THR A 1 266 ? -58.760 15.467 -103.086 1.00 43.16 266 THR A O 1
ATOM 2187 N N . PHE A 1 267 ? -58.065 13.395 -102.587 1.00 46.34 267 PHE A N 1
ATOM 2188 C CA . PHE A 1 267 ? -56.645 13.753 -102.554 1.00 46.34 267 PHE A CA 1
ATOM 2189 C C . PHE A 1 267 ? -56.020 13.668 -103.951 1.00 46.34 267 PHE A C 1
ATOM 2191 O O . PHE A 1 267 ? -55.851 12.598 -104.534 1.00 46.34 267 PHE A O 1
ATOM 2198 N N . HIS A 1 268 ? -55.674 14.847 -104.462 1.00 43.41 268 HIS A N 1
ATOM 2199 C CA . HIS A 1 268 ? -54.826 15.101 -105.619 1.00 43.41 268 HIS A CA 1
ATOM 2200 C C . HIS A 1 268 ? -53.367 14.771 -105.260 1.00 43.41 268 HIS A C 1
ATOM 2202 O O . HIS A 1 268 ? -52.777 15.423 -104.398 1.00 43.41 268 HIS A O 1
ATOM 2208 N N . VAL A 1 269 ? -52.771 13.766 -105.905 1.00 42.94 269 VAL A N 1
ATOM 2209 C CA . VAL A 1 269 ? -51.345 13.444 -105.742 1.00 42.94 269 VAL A CA 1
ATOM 2210 C C . VAL A 1 269 ? -50.528 14.401 -106.610 1.00 42.94 269 VAL A C 1
ATOM 2212 O O . VAL A 1 269 ? -50.598 14.338 -107.835 1.00 42.94 269 VAL A O 1
ATOM 2215 N N . SER A 1 270 ? -49.751 15.276 -105.970 1.00 39.00 270 SER A N 1
ATOM 2216 C CA . SER A 1 270 ? -48.693 16.068 -106.613 1.00 39.00 270 SER A CA 1
ATOM 2217 C C . SER A 1 270 ? -47.308 15.556 -106.193 1.00 39.00 270 SER A C 1
ATOM 2219 O O . SER A 1 270 ? -47.173 14.992 -105.106 1.00 39.00 270 SER A O 1
ATOM 2221 N N . PRO A 1 271 ? -46.289 15.700 -107.060 1.00 44.62 271 PRO A N 1
ATOM 2222 C CA . PRO A 1 271 ? -45.132 14.818 -107.103 1.00 44.62 271 PRO A CA 1
ATOM 2223 C C . PRO A 1 271 ? -44.030 15.190 -106.110 1.00 44.62 271 PRO A C 1
ATOM 2225 O O . PRO A 1 271 ? -43.750 16.356 -105.845 1.00 44.62 271 PRO A O 1
ATOM 2228 N N . ILE A 1 272 ? -43.375 14.135 -105.633 1.00 44.59 272 ILE A N 1
ATOM 2229 C CA . ILE A 1 272 ? -42.166 14.114 -104.814 1.00 44.59 272 ILE A CA 1
ATOM 2230 C C . ILE A 1 272 ? -40.974 14.611 -105.643 1.00 44.59 272 ILE A C 1
ATOM 2232 O O . ILE A 1 272 ? -40.647 14.017 -106.670 1.00 44.59 272 ILE A O 1
ATOM 2236 N N . THR A 1 273 ? -40.278 15.640 -105.160 1.00 47.66 273 THR A N 1
ATOM 2237 C CA . THR A 1 273 ? -38.864 15.879 -105.487 1.00 47.66 273 THR A CA 1
ATOM 2238 C C . THR A 1 273 ? -37.991 15.330 -104.355 1.00 47.66 273 THR A C 1
ATOM 2240 O O . THR A 1 273 ? -38.181 15.735 -103.206 1.00 47.66 273 THR A O 1
ATOM 2243 N N . PRO A 1 274 ? -37.059 14.407 -104.647 1.00 52.03 274 PRO A N 1
ATOM 2244 C CA . PRO A 1 274 ? -36.161 13.819 -103.665 1.00 52.03 274 PRO A CA 1
ATOM 2245 C C . PRO A 1 274 ? -34.848 14.604 -103.611 1.00 52.03 274 PRO A C 1
ATOM 2247 O O . PRO A 1 274 ? -34.228 14.797 -104.651 1.00 52.03 274 PRO A O 1
ATOM 2250 N N . GLU A 1 275 ? -34.360 14.978 -102.426 1.00 42.91 275 GLU A N 1
ATOM 2251 C CA . GLU A 1 275 ? -32.922 15.240 -102.284 1.00 42.91 275 GLU A CA 1
ATOM 2252 C C . GLU A 1 275 ? -32.401 15.022 -100.854 1.00 42.91 275 GLU A C 1
ATOM 2254 O O . GLU A 1 275 ? -32.605 15.816 -99.942 1.00 42.91 275 GLU A O 1
ATOM 2259 N N . LEU A 1 276 ? -31.775 13.850 -100.702 1.00 44.59 276 LEU A N 1
ATOM 2260 C CA . LEU A 1 276 ? -30.486 13.585 -100.053 1.00 44.59 276 LEU A CA 1
ATOM 2261 C C . LEU A 1 276 ? -30.196 14.267 -98.699 1.00 44.59 276 LEU A C 1
ATOM 2263 O O . LEU A 1 276 ? -29.669 15.370 -98.609 1.00 44.59 276 LEU A O 1
ATOM 2267 N N . SER A 1 277 ? -30.386 13.493 -97.633 1.00 42.84 277 SER A N 1
ATOM 2268 C CA . SER A 1 277 ? -29.487 13.482 -96.462 1.00 42.84 277 SER A CA 1
ATOM 2269 C C . SER A 1 277 ? -28.314 12.506 -96.722 1.00 42.84 277 SER A C 1
ATOM 2271 O O . SER A 1 277 ? -28.394 11.758 -97.700 1.00 42.84 277 SER A O 1
ATOM 2273 N N . PRO A 1 278 ? -27.316 12.323 -95.828 1.00 57.91 278 PRO A N 1
ATOM 2274 C CA . PRO A 1 278 ? -26.846 13.150 -94.702 1.00 57.91 278 PRO A CA 1
ATOM 2275 C C . PRO A 1 278 ? -25.297 13.270 -94.647 1.00 57.91 278 PRO A C 1
ATOM 2277 O O . PRO A 1 278 ? -24.568 12.586 -95.371 1.00 57.91 278 PRO A O 1
ATOM 2280 N N . ARG A 1 279 ? -24.783 14.041 -93.682 1.00 37.62 279 ARG A N 1
ATOM 2281 C CA . ARG A 1 279 ? -23.579 13.656 -92.932 1.00 37.62 279 ARG A CA 1
ATOM 2282 C C . ARG A 1 279 ? -23.736 14.021 -91.464 1.00 37.62 279 ARG A C 1
ATOM 2284 O O . ARG A 1 279 ? -24.367 15.068 -91.209 1.00 37.62 279 ARG A O 1
#

Organism: Atractosteus spatula (NCBI:txid7917)

pLDDT: mean 88.67, std 15.46, range [37.62, 98.56]